Protein AF-A0A953X5U0-F1 (afdb_monomer_lite)

Secondary structure (DSSP, 8-state):
-HHHHHHHHHHHHHHHHHHHHHHHHHHIIIIIHHHHHTTTSPPPTHHHHHHHHHHHHHHHHHHHHHHHHHHTTS--EEEEETTEEEEE--HHHHHHHHHHHHHHHHHHHHTTTTHHHHHHHTSTTTTSHHHHHHHHHHHHHHHHHHHHH-SS---HHHHHHHHHHHHHHHIIIII--S-HHHHHHHHHHHHHHHHHHHHHHHHHHHHHHHHHHSS----

Radius of gyration: 20.02 Å; chains: 1; bounding box: 55×37×52 Å

Sequence (219 aa):
VLISMLVKSALGYVVAFGVGVVVWVVISHTFERWVFRTREDLPWPYWVFFQWVTTSFLWSQWLMQDLANIFVFLPRQVTVTGSETHVAFPLATVVVGTLLLAVIQGYIFATRGGQIQQIVERKVNTVDVRAATIVDLIYGVVLLVFKEVNNIPMSTTWVFLGLLAGRELAISYIAALRDRGEAWRDVSGDAGRAFFGLVISIALAFLMPLIGTGALPQF

Foldseek 3Di:
DVVVQVVVQLVLLQVLLVLLQVVLLVCLVPPLVVCVVCVVPDDDPVLVVLLVVLLVLLVVLVCVQVVVVVCVPDDWDWDDDPPDTDIGDDPVRVVVSVVVVVVVVVVCVVVVVPPVVVLQVPARPCPPSNVVSVVSNSLSVSSVVCVVVDPDRYDSLSSVLSSSLSNLCNNCVNVVPDPNVVSVVSSVVSVVVVVVVVVVVVVCVQVVCCVVPVDGDDD

Structure (mmCIF, N/CA/C/O backbone):
data_AF-A0A953X5U0-F1
#
_entry.id   AF-A0A953X5U0-F1
#
loop_
_atom_site.group_PDB
_atom_site.id
_atom_site.type_symbol
_atom_site.label_atom_id
_atom_site.label_alt_id
_atom_site.label_comp_id
_atom_site.label_asym_id
_atom_site.label_entity_id
_atom_site.label_seq_id
_atom_site.pdbx_PDB_ins_code
_atom_site.Cartn_x
_atom_site.Cartn_y
_atom_site.Cartn_z
_atom_site.occupancy
_atom_site.B_iso_or_equiv
_atom_site.auth_seq_id
_atom_site.auth_comp_id
_atom_site.auth_asym_id
_atom_site.auth_atom_id
_atom_site.pdbx_PDB_model_num
ATOM 1 N N . VAL A 1 1 ? -20.332 -7.418 9.872 1.00 64.06 1 VAL A N 1
ATOM 2 C CA . VAL A 1 1 ? -19.319 -6.502 9.261 1.00 64.06 1 VAL A CA 1
ATOM 3 C C . VAL A 1 1 ? -18.047 -7.223 8.796 1.00 64.06 1 VAL A C 1
ATOM 5 O O . VAL A 1 1 ? -17.550 -6.922 7.714 1.00 64.06 1 VAL A O 1
ATOM 8 N N . LEU A 1 2 ? -17.534 -8.205 9.547 1.00 69.94 2 LEU A N 1
ATOM 9 C CA . LEU A 1 2 ? -16.309 -8.936 9.184 1.00 69.94 2 LEU A CA 1
ATOM 10 C C . LEU A 1 2 ? -16.400 -9.631 7.811 1.00 69.94 2 LEU A C 1
ATOM 12 O O . LEU A 1 2 ? -15.557 -9.400 6.952 1.00 69.94 2 LEU A O 1
ATOM 16 N N . ILE A 1 3 ? -17.459 -10.411 7.563 1.00 74.19 3 ILE A N 1
ATOM 17 C CA . ILE A 1 3 ? -17.646 -11.133 6.288 1.00 74.19 3 ILE A CA 1
ATOM 18 C C . ILE A 1 3 ? -17.694 -10.160 5.101 1.00 74.19 3 ILE A C 1
ATOM 20 O O . ILE A 1 3 ? -17.036 -10.389 4.091 1.00 74.19 3 ILE A O 1
ATOM 24 N N . SER A 1 4 ? -18.402 -9.034 5.232 1.00 74.19 4 SER A N 1
ATOM 25 C CA . SER A 1 4 ? -18.453 -8.009 4.182 1.00 74.19 4 SER A CA 1
ATOM 26 C C . SER A 1 4 ? -17.090 -7.364 3.910 1.00 74.19 4 SER A C 1
ATOM 28 O O . SER A 1 4 ? -16.786 -7.070 2.757 1.00 74.19 4 SER A O 1
ATOM 30 N N . MET A 1 5 ? -16.250 -7.179 4.936 1.00 75.94 5 MET A N 1
ATOM 31 C CA . MET A 1 5 ? -14.880 -6.675 4.766 1.00 75.94 5 MET A CA 1
ATOM 32 C C . MET A 1 5 ? -13.976 -7.708 4.084 1.00 75.94 5 MET A C 1
ATOM 34 O O . MET A 1 5 ? -13.184 -7.343 3.215 1.00 75.94 5 MET A O 1
ATOM 38 N N . LEU A 1 6 ? -14.120 -8.995 4.423 1.00 78.44 6 LEU A N 1
ATOM 39 C CA . LEU A 1 6 ? -13.376 -10.089 3.789 1.00 78.44 6 LEU A CA 1
ATOM 40 C C . LEU A 1 6 ? -13.730 -10.223 2.305 1.00 78.44 6 LEU A C 1
ATOM 42 O O . LEU A 1 6 ? -12.838 -10.227 1.460 1.00 78.44 6 LEU A O 1
ATOM 46 N N . VAL A 1 7 ? -15.026 -10.260 1.980 1.00 81.19 7 VAL A N 1
ATOM 47 C CA . VAL A 1 7 ? -15.507 -10.360 0.593 1.00 81.19 7 VAL A CA 1
ATOM 48 C C . VAL A 1 7 ? -15.053 -9.154 -0.227 1.00 81.19 7 VAL A C 1
ATOM 50 O O . VAL A 1 7 ? -14.537 -9.330 -1.329 1.00 81.19 7 VAL A O 1
ATOM 53 N N . LYS A 1 8 ? -15.169 -7.933 0.313 1.00 79.62 8 LYS A N 1
ATOM 54 C CA . LYS A 1 8 ? -14.677 -6.734 -0.380 1.00 79.62 8 LYS A CA 1
ATOM 55 C C . LYS A 1 8 ? -13.165 -6.717 -0.555 1.00 79.62 8 LYS A C 1
ATOM 57 O O . LYS A 1 8 ? -12.701 -6.304 -1.608 1.00 79.62 8 LYS A O 1
ATOM 62 N N . SER A 1 9 ? -12.400 -7.204 0.419 1.00 78.75 9 SER A N 1
ATOM 63 C CA . SER A 1 9 ? -10.940 -7.299 0.292 1.00 78.75 9 SER A CA 1
ATOM 64 C C . SER A 1 9 ? -10.527 -8.319 -0.777 1.00 78.75 9 SER A C 1
ATOM 66 O O . SER A 1 9 ? -9.626 -8.044 -1.565 1.00 78.75 9 SER A O 1
ATOM 68 N N . ALA A 1 10 ? -11.223 -9.458 -0.868 1.00 81.69 10 ALA A N 1
ATOM 69 C CA . ALA A 1 10 ? -10.993 -10.456 -1.913 1.00 81.69 10 ALA A CA 1
ATOM 70 C C . ALA A 1 10 ? -11.375 -9.937 -3.313 1.00 81.69 10 ALA A C 1
ATOM 72 O O . ALA A 1 10 ? -10.615 -10.103 -4.264 1.00 81.69 10 ALA A O 1
ATOM 73 N N . LEU A 1 11 ? -12.515 -9.249 -3.442 1.00 84.00 11 LEU A N 1
ATOM 74 C CA . LEU A 1 11 ? -12.891 -8.550 -4.679 1.00 84.00 11 LEU A CA 1
ATOM 75 C C . LEU A 1 11 ? -11.859 -7.480 -5.048 1.00 84.00 11 LEU A C 1
ATOM 77 O O . LEU A 1 11 ? -11.454 -7.395 -6.205 1.00 84.00 11 LEU A O 1
ATOM 81 N N . GLY A 1 12 ? -11.391 -6.719 -4.058 1.00 83.00 12 GLY A N 1
ATOM 82 C CA . GLY A 1 12 ? -10.313 -5.749 -4.205 1.00 83.00 12 GLY A CA 1
ATOM 83 C C . GLY A 1 12 ? -9.054 -6.379 -4.795 1.00 83.00 12 GLY A C 1
ATOM 84 O O . GLY A 1 12 ? -8.521 -5.836 -5.754 1.00 83.00 12 GLY A O 1
ATOM 85 N N . TYR A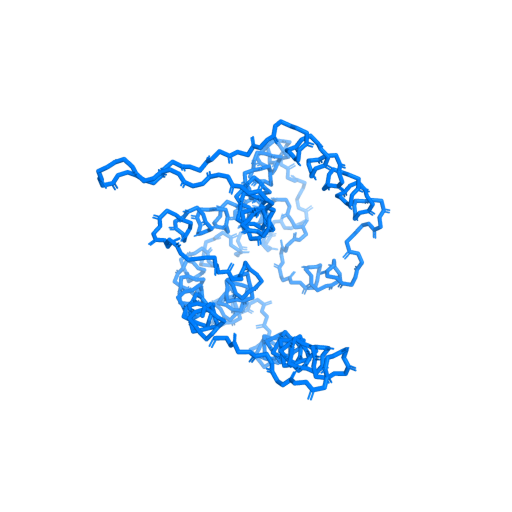 1 13 ? -8.634 -7.556 -4.311 1.00 85.44 13 TYR A N 1
ATOM 86 C CA . TYR A 1 13 ? -7.512 -8.310 -4.889 1.00 85.44 13 TYR A CA 1
ATOM 87 C C . TYR A 1 13 ? -7.736 -8.644 -6.367 1.00 85.44 13 TYR A C 1
ATOM 89 O O . TYR A 1 13 ? -6.856 -8.393 -7.184 1.00 85.44 13 TYR A O 1
ATOM 97 N N . VAL A 1 14 ? -8.900 -9.196 -6.727 1.00 85.94 14 VAL A N 1
ATOM 98 C CA . VAL A 1 14 ? -9.183 -9.616 -8.112 1.00 85.94 14 VAL A CA 1
ATOM 99 C C . VAL A 1 14 ? -9.187 -8.418 -9.060 1.00 85.94 14 VAL A C 1
ATOM 101 O O . VAL A 1 14 ? -8.577 -8.470 -10.128 1.00 85.94 14 VAL A O 1
ATOM 104 N N . VAL A 1 15 ? -9.832 -7.321 -8.659 1.00 87.38 15 VAL A N 1
ATOM 105 C CA . VAL A 1 15 ? -9.860 -6.087 -9.453 1.00 87.38 15 VAL A CA 1
ATOM 106 C C . VAL A 1 15 ? -8.456 -5.493 -9.556 1.00 87.38 15 VAL A C 1
ATOM 108 O O . VAL A 1 15 ? -8.017 -5.160 -10.652 1.00 87.38 15 VAL A O 1
ATOM 111 N N . ALA A 1 16 ? -7.721 -5.420 -8.446 1.00 88.44 16 ALA A N 1
ATOM 112 C CA . ALA A 1 16 ? -6.349 -4.927 -8.406 1.00 88.44 16 ALA A CA 1
ATOM 113 C C . ALA A 1 16 ? -5.407 -5.759 -9.285 1.00 88.44 16 ALA A C 1
ATOM 115 O O . ALA A 1 16 ? -4.593 -5.202 -10.014 1.00 88.44 16 ALA A O 1
ATOM 116 N N . PHE A 1 17 ? -5.554 -7.082 -9.275 1.00 89.38 17 PHE A N 1
ATOM 117 C CA . PHE A 1 17 ? -4.822 -7.985 -10.153 1.00 89.38 17 PHE A CA 1
ATOM 118 C C . PHE A 1 17 ? -5.121 -7.706 -11.625 1.00 89.38 17 PHE A C 1
ATOM 120 O O . PHE A 1 17 ? -4.193 -7.513 -12.409 1.00 89.38 17 PHE A O 1
ATOM 127 N N . GLY A 1 18 ? -6.401 -7.621 -11.998 1.00 88.69 18 GLY A N 1
ATOM 128 C CA . GLY A 1 18 ? -6.810 -7.315 -13.369 1.00 88.69 18 GLY A CA 1
ATOM 129 C C . GLY A 1 18 ? -6.288 -5.959 -13.847 1.00 88.69 18 GLY A C 1
ATOM 130 O O . GLY A 1 18 ? -5.698 -5.869 -14.922 1.00 88.69 18 GLY A O 1
ATOM 131 N N . VAL A 1 19 ? -6.429 -4.920 -13.019 1.00 88.88 19 VAL A N 1
ATOM 132 C CA . VAL A 1 19 ? -5.884 -3.581 -13.290 1.00 88.88 19 VAL A CA 1
ATOM 133 C C . VAL A 1 19 ? -4.364 -3.638 -13.430 1.00 88.88 19 VAL A C 1
ATOM 135 O O . VAL A 1 19 ? -3.825 -3.093 -14.388 1.00 88.88 19 VAL A O 1
ATOM 138 N N . GLY A 1 20 ? -3.677 -4.341 -12.528 1.00 87.69 20 GLY A N 1
ATOM 139 C CA . GLY A 1 20 ? -2.232 -4.534 -12.572 1.00 87.69 20 GLY A CA 1
ATOM 140 C C . GLY A 1 20 ? -1.781 -5.168 -13.885 1.00 87.69 20 GLY A C 1
ATOM 141 O O . GLY A 1 20 ? -0.893 -4.626 -14.537 1.00 87.69 20 GLY A O 1
ATOM 142 N N . VAL A 1 21 ? -2.434 -6.251 -14.320 1.00 88.56 21 VAL A N 1
ATOM 143 C CA . VAL A 1 21 ? -2.154 -6.892 -15.615 1.00 88.56 21 VAL A CA 1
ATOM 144 C C . VAL A 1 21 ? -2.368 -5.911 -16.763 1.00 88.56 21 VAL A C 1
ATOM 146 O O . VAL A 1 21 ? -1.457 -5.722 -17.561 1.00 88.56 21 VAL A O 1
ATOM 149 N N . VAL A 1 22 ? -3.532 -5.259 -16.849 1.00 89.38 22 VAL A N 1
ATOM 150 C CA . VAL A 1 22 ? -3.864 -4.345 -17.959 1.00 89.38 22 VAL A CA 1
ATOM 151 C C . VAL A 1 22 ? -2.867 -3.193 -18.049 1.00 89.38 22 VA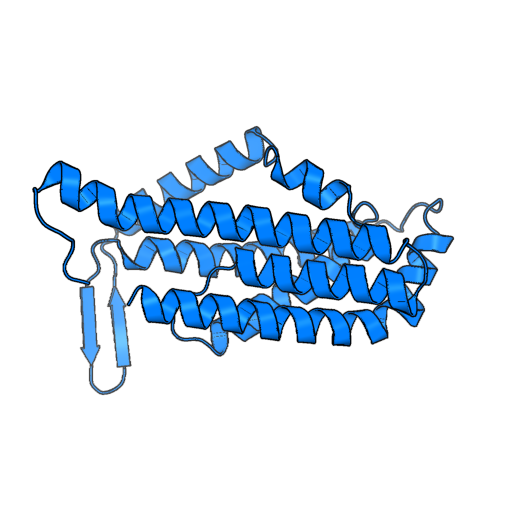L A C 1
ATOM 153 O O . VAL A 1 22 ? -2.328 -2.917 -19.120 1.00 89.38 22 VAL A O 1
ATOM 156 N N . VAL A 1 23 ? -2.584 -2.545 -16.921 1.00 88.44 23 VAL A N 1
ATOM 157 C CA . VAL A 1 23 ? -1.652 -1.418 -16.864 1.00 88.44 23 VAL A CA 1
ATOM 158 C C . VAL A 1 23 ? -0.242 -1.872 -17.241 1.00 88.44 23 VAL A C 1
ATOM 160 O O . VAL A 1 23 ? 0.409 -1.233 -18.071 1.00 88.44 23 VAL A O 1
ATOM 163 N N . TRP A 1 24 ? 0.227 -3.006 -16.709 1.00 87.62 24 TRP A N 1
ATOM 164 C CA . TRP A 1 24 ? 1.576 -3.478 -17.013 1.00 87.62 24 TRP A CA 1
ATOM 165 C C . TRP A 1 24 ? 1.721 -4.123 -18.386 1.00 87.62 24 TRP A C 1
ATOM 167 O O . TRP A 1 24 ? 2.825 -4.116 -18.914 1.00 87.62 24 TRP A O 1
ATOM 177 N N . VAL A 1 25 ? 0.658 -4.606 -19.028 1.00 85.50 25 VAL A N 1
ATOM 178 C CA . VAL A 1 25 ? 0.705 -4.993 -20.449 1.00 85.50 25 VAL A CA 1
ATOM 179 C C . VAL A 1 25 ? 1.142 -3.800 -21.301 1.00 85.50 25 VAL A C 1
ATOM 181 O O . VAL A 1 25 ? 2.042 -3.928 -22.131 1.00 85.50 25 VAL A O 1
ATOM 184 N N . VAL A 1 26 ? 0.558 -2.626 -21.050 1.00 84.50 26 VAL A N 1
ATOM 185 C CA . VAL A 1 26 ? 0.862 -1.396 -21.794 1.00 84.50 26 VAL A CA 1
ATOM 186 C C . VAL A 1 26 ? 2.257 -0.872 -21.446 1.00 84.50 26 VAL A C 1
ATOM 188 O O . VAL A 1 26 ? 3.055 -0.581 -22.336 1.00 84.50 26 VAL A O 1
ATOM 191 N N . ILE A 1 27 ? 2.579 -0.788 -20.154 1.00 83.44 27 ILE A N 1
ATOM 192 C CA . ILE A 1 27 ? 3.840 -0.202 -19.670 1.00 83.44 27 ILE A CA 1
ATOM 193 C C . ILE A 1 27 ? 5.041 -1.114 -19.947 1.00 83.44 27 ILE A C 1
ATOM 195 O O . ILE A 1 27 ? 6.132 -0.628 -20.252 1.00 83.44 27 ILE A O 1
ATOM 199 N N . SER A 1 28 ? 4.864 -2.436 -19.879 1.00 76.25 28 SER A N 1
ATOM 200 C CA . SER A 1 28 ? 5.974 -3.383 -20.043 1.00 76.25 28 SER A CA 1
ATOM 201 C C . SER A 1 28 ? 6.554 -3.398 -21.456 1.00 76.25 28 SER A C 1
ATOM 203 O O . SER A 1 28 ? 7.737 -3.690 -21.635 1.00 76.25 28 SER A O 1
ATOM 205 N N . HIS A 1 29 ? 5.756 -3.040 -22.465 1.00 73.44 29 HIS A N 1
ATOM 206 C CA . HIS A 1 29 ? 6.202 -2.999 -23.854 1.00 73.44 29 HIS A CA 1
ATOM 207 C C . HIS A 1 29 ? 7.197 -1.871 -24.143 1.00 73.44 29 HIS A C 1
ATOM 209 O O . HIS A 1 29 ? 8.058 -2.033 -25.012 1.00 73.44 29 HIS A O 1
ATOM 215 N N . THR A 1 30 ? 7.095 -0.753 -23.423 1.00 76.50 30 THR A N 1
ATOM 216 C CA . THR A 1 30 ? 7.885 0.460 -23.663 1.00 76.50 30 THR A CA 1
ATOM 217 C C . THR A 1 30 ? 8.828 0.742 -22.499 1.00 76.50 30 THR A C 1
ATOM 219 O O . THR A 1 30 ? 10.047 0.670 -22.650 1.00 76.50 30 THR A O 1
ATOM 222 N N . PHE A 1 31 ? 8.269 1.019 -21.327 1.00 78.81 31 PHE A N 1
ATOM 223 C CA . PHE A 1 31 ? 8.983 1.606 -20.204 1.00 78.81 31 PHE A CA 1
ATOM 224 C C . PHE A 1 31 ? 9.848 0.591 -19.453 1.00 78.81 31 PHE A C 1
ATOM 226 O O . PHE A 1 31 ? 11.034 0.840 -19.267 1.00 78.81 31 PHE A O 1
ATOM 233 N N . GLU A 1 32 ? 9.321 -0.588 -19.102 1.00 77.62 32 GLU A N 1
ATOM 234 C CA . GLU A 1 32 ? 10.113 -1.605 -18.376 1.00 77.62 32 GLU A CA 1
ATOM 235 C C . GLU A 1 32 ? 11.302 -2.109 -19.205 1.00 77.62 32 GLU A C 1
ATOM 237 O O . GLU A 1 32 ? 12.397 -2.297 -18.678 1.00 77.62 32 GLU A O 1
ATOM 242 N N . ARG A 1 33 ? 11.127 -2.280 -20.523 1.00 75.69 33 ARG A N 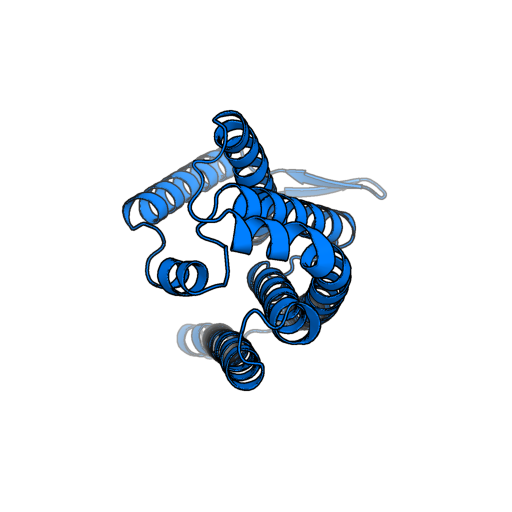1
ATOM 243 C CA . ARG A 1 33 ? 12.234 -2.656 -21.418 1.00 75.69 33 ARG A CA 1
ATOM 244 C C . ARG A 1 33 ? 13.280 -1.551 -21.533 1.00 75.69 33 ARG A C 1
ATOM 246 O O . ARG A 1 33 ? 14.468 -1.855 -21.604 1.00 75.69 33 ARG A O 1
ATOM 253 N N . TRP A 1 34 ? 12.857 -0.288 -21.578 1.00 80.50 34 TRP A N 1
ATOM 254 C CA . TRP A 1 34 ? 13.776 0.848 -21.620 1.00 80.50 34 TRP A CA 1
ATOM 255 C C . TRP A 1 34 ? 14.569 0.983 -20.316 1.00 80.50 34 TRP A C 1
ATOM 257 O O . TRP A 1 34 ? 15.795 1.089 -20.370 1.00 80.50 34 TRP A O 1
ATOM 267 N N . VAL A 1 35 ? 13.899 0.891 -19.162 1.00 79.25 35 VAL A N 1
ATOM 268 C CA . VAL A 1 35 ? 14.548 0.900 -17.842 1.00 79.25 35 VAL A CA 1
ATOM 269 C C . VAL A 1 35 ? 15.534 -0.260 -17.723 1.00 79.25 35 VAL A C 1
ATOM 271 O O . VAL A 1 35 ? 16.679 -0.046 -17.346 1.00 79.25 35 VAL A O 1
ATOM 274 N N . PHE A 1 36 ? 15.137 -1.471 -18.125 1.00 76.81 36 PHE A N 1
ATOM 275 C CA . PHE A 1 36 ? 16.019 -2.637 -18.072 1.00 76.81 36 PHE A CA 1
ATOM 276 C C . PHE A 1 36 ? 17.295 -2.451 -18.910 1.00 76.81 36 PHE A C 1
ATOM 278 O O . PHE A 1 36 ? 18.377 -2.825 -18.468 1.00 76.81 36 PHE A O 1
ATOM 285 N N . ARG A 1 37 ? 17.191 -1.849 -20.104 1.00 77.50 37 ARG A N 1
ATOM 286 C CA . ARG A 1 37 ? 18.346 -1.594 -20.987 1.00 77.50 37 ARG A CA 1
ATOM 287 C C . ARG A 1 37 ? 19.248 -0.459 -20.510 1.00 77.50 37 ARG A C 1
ATOM 289 O O . ARG A 1 37 ? 20.440 -0.510 -20.764 1.00 77.50 37 ARG A O 1
ATOM 296 N N . THR A 1 38 ? 18.688 0.552 -19.854 1.00 78.12 38 THR A N 1
ATOM 297 C CA . THR A 1 38 ? 19.422 1.742 -19.380 1.00 78.12 38 THR A CA 1
ATOM 298 C C . THR A 1 38 ? 19.692 1.687 -17.879 1.00 78.12 38 THR A C 1
ATOM 300 O O . THR A 1 38 ? 19.820 2.717 -17.224 1.00 78.12 38 THR A O 1
ATOM 303 N N . ARG A 1 39 ? 19.724 0.484 -17.296 1.00 71.81 39 ARG A N 1
ATOM 304 C CA . ARG A 1 39 ? 19.894 0.288 -15.850 1.00 71.81 39 ARG A CA 1
ATOM 305 C C . ARG A 1 39 ? 21.274 0.724 -15.347 1.00 71.81 39 ARG A C 1
ATOM 307 O O . ARG A 1 39 ? 21.412 1.065 -14.179 1.00 71.81 39 ARG A O 1
ATOM 314 N N . GLU A 1 40 ? 22.279 0.684 -16.216 1.00 72.81 40 GLU A N 1
ATOM 315 C CA . GLU A 1 40 ? 23.655 1.092 -15.902 1.00 72.81 40 GLU A CA 1
ATOM 316 C C . GLU A 1 40 ? 23.862 2.611 -16.015 1.00 72.81 40 GLU A C 1
ATOM 318 O O . GLU A 1 40 ? 24.838 3.141 -15.484 1.00 72.81 40 GLU A O 1
ATOM 323 N N . ASP A 1 41 ? 22.927 3.325 -16.650 1.00 77.81 41 ASP A N 1
ATOM 324 C CA . ASP A 1 41 ? 23.000 4.773 -16.806 1.00 77.81 41 ASP A CA 1
ATOM 325 C C . ASP A 1 41 ? 22.552 5.476 -15.521 1.00 77.81 41 ASP A C 1
ATOM 327 O O . ASP A 1 41 ? 21.516 5.142 -14.937 1.00 77.81 41 ASP A O 1
ATOM 331 N N . LEU A 1 42 ? 23.290 6.510 -15.100 1.00 73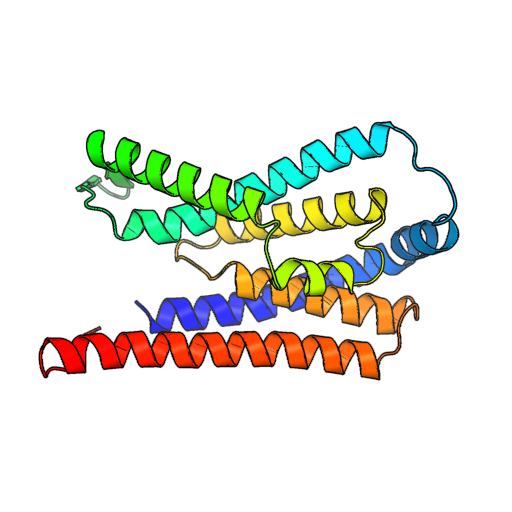.19 42 LEU A N 1
ATOM 332 C CA . LEU A 1 42 ? 22.842 7.340 -13.984 1.00 73.19 42 LEU A CA 1
ATOM 333 C C . LEU A 1 42 ? 21.546 8.073 -14.374 1.00 73.19 42 LEU A C 1
ATOM 335 O O . LEU A 1 42 ? 21.539 8.836 -15.349 1.00 73.19 42 LEU A O 1
ATOM 339 N N . PRO A 1 43 ? 20.450 7.901 -13.611 1.00 75.75 43 PRO A N 1
ATOM 340 C CA . PRO A 1 43 ? 19.224 8.626 -13.876 1.00 75.75 43 PRO A CA 1
ATOM 341 C C . PRO A 1 43 ? 19.446 10.117 -13.631 1.00 75.75 43 PRO A C 1
ATOM 343 O O . PRO A 1 43 ? 20.149 10.537 -12.709 1.00 75.75 43 PRO A O 1
ATOM 346 N N . TRP A 1 44 ? 18.808 10.936 -14.460 1.00 79.62 44 TRP A N 1
ATOM 347 C CA . TRP A 1 44 ? 18.865 12.382 -14.299 1.00 79.62 44 TRP A CA 1
ATOM 348 C C . TRP A 1 44 ? 18.273 12.818 -12.945 1.00 79.62 44 TRP A C 1
ATOM 350 O O . TRP A 1 44 ? 17.265 12.247 -12.517 1.00 79.62 44 TRP A O 1
ATOM 360 N N . PRO A 1 45 ? 18.803 13.878 -12.302 1.00 85.50 45 PRO A N 1
ATOM 361 C CA . PRO A 1 45 ? 18.392 14.285 -10.952 1.00 85.50 45 PRO A CA 1
ATOM 362 C C . PRO A 1 45 ? 16.897 14.589 -10.777 1.00 85.50 45 PRO A C 1
ATOM 364 O O . PRO A 1 45 ? 16.369 14.450 -9.676 1.00 85.50 45 PRO A O 1
ATOM 367 N N . TYR A 1 46 ? 16.182 14.966 -11.843 1.00 87.75 46 TYR A N 1
ATOM 368 C CA . TYR A 1 46 ? 14.742 15.236 -11.769 1.00 87.75 46 TYR A CA 1
ATOM 369 C C . TYR A 1 46 ? 13.918 13.991 -11.394 1.00 87.75 46 TYR A C 1
ATOM 371 O O . TYR A 1 46 ? 12.854 14.130 -10.796 1.00 87.75 46 TYR A O 1
ATOM 379 N N . TRP A 1 47 ? 14.407 12.777 -11.676 1.00 87.69 47 TRP A N 1
ATOM 380 C CA . TRP A 1 47 ? 13.738 11.539 -11.261 1.00 87.69 47 TRP A CA 1
ATOM 381 C C . TRP A 1 47 ? 13.696 11.383 -9.747 1.00 87.69 47 TRP A C 1
ATOM 383 O O . TRP A 1 47 ? 12.727 10.852 -9.223 1.00 87.69 47 TRP A O 1
ATOM 393 N N . VAL A 1 48 ? 14.695 11.910 -9.034 1.00 88.00 48 VAL A N 1
ATOM 394 C CA . VAL A 1 48 ? 14.674 11.940 -7.569 1.00 88.00 48 VAL A CA 1
ATOM 395 C C . VAL A 1 48 ? 13.515 12.810 -7.090 1.00 88.00 48 VAL A C 1
ATOM 397 O O . VAL A 1 48 ? 12.760 12.389 -6.221 1.00 88.00 48 VAL A O 1
ATOM 400 N N . PHE A 1 49 ? 13.321 13.989 -7.688 1.00 91.06 49 PHE A N 1
ATOM 401 C CA . PHE A 1 49 ? 12.190 14.854 -7.351 1.00 91.06 49 PHE A CA 1
ATOM 402 C C . PHE A 1 49 ? 10.846 14.165 -7.614 1.00 91.06 49 PHE A C 1
ATOM 404 O O . PHE A 1 49 ? 10.002 14.129 -6.720 1.00 91.06 49 PHE A O 1
ATOM 411 N N . PHE A 1 50 ? 10.656 13.568 -8.796 1.00 91.81 50 PHE A N 1
ATOM 412 C CA . PHE A 1 50 ? 9.418 12.842 -9.093 1.00 91.81 50 PHE A CA 1
ATOM 413 C C . PHE A 1 50 ? 9.192 11.673 -8.142 1.00 91.81 50 PHE A C 1
ATOM 415 O O . PHE A 1 50 ? 8.072 11.522 -7.665 1.00 91.81 50 PHE A O 1
ATOM 422 N N . GLN A 1 51 ? 10.242 10.928 -7.796 1.00 90.88 51 GLN A N 1
ATOM 423 C CA . GLN A 1 51 ? 10.158 9.852 -6.819 1.00 90.88 51 GLN A CA 1
ATOM 424 C C . GLN A 1 51 ? 9.670 10.361 -5.465 1.00 90.88 51 GLN A C 1
ATOM 426 O O . GLN A 1 51 ? 8.751 9.786 -4.895 1.00 90.88 51 GLN A O 1
ATOM 431 N N . TRP A 1 52 ? 10.216 11.471 -4.959 1.00 92.25 52 TRP A N 1
ATOM 432 C CA . TRP A 1 52 ? 9.731 12.067 -3.712 1.00 92.25 52 TRP A CA 1
ATOM 433 C C . TRP A 1 52 ? 8.243 12.411 -3.784 1.00 92.25 52 TRP A C 1
ATOM 435 O O . TRP A 1 52 ? 7.508 12.118 -2.839 1.00 92.25 52 TRP A O 1
ATOM 445 N N . VAL A 1 53 ? 7.783 12.988 -4.897 1.00 95.12 53 VAL A N 1
ATOM 446 C CA . VAL A 1 53 ? 6.366 13.332 -5.084 1.00 95.12 53 VAL A CA 1
ATOM 447 C C . VAL A 1 53 ? 5.488 12.080 -5.144 1.00 95.12 53 VAL A C 1
ATOM 449 O O . VAL A 1 53 ? 4.492 12.007 -4.424 1.00 95.12 53 VAL A O 1
ATOM 452 N N . THR A 1 54 ? 5.841 11.082 -5.957 1.00 94.31 54 THR A N 1
ATOM 453 C CA . THR A 1 54 ? 5.026 9.871 -6.132 1.00 94.31 54 THR A CA 1
ATOM 454 C C . THR A 1 54 ? 5.035 8.993 -4.892 1.00 94.31 54 THR A C 1
ATOM 456 O O . THR A 1 54 ? 3.976 8.520 -4.487 1.00 94.31 54 THR A O 1
ATOM 459 N N . THR A 1 55 ? 6.184 8.840 -4.228 1.00 91.69 55 THR A N 1
ATOM 460 C CA . THR A 1 55 ? 6.274 8.146 -2.941 1.00 91.69 55 THR A CA 1
ATOM 461 C C . THR A 1 55 ? 5.422 8.869 -1.896 1.00 91.69 55 THR A C 1
ATOM 463 O O . THR A 1 55 ? 4.611 8.227 -1.235 1.00 91.69 55 THR A O 1
ATOM 466 N N . SER A 1 56 ? 5.511 10.201 -1.784 1.00 92.31 56 SER A N 1
ATOM 467 C CA . SER A 1 56 ? 4.674 10.966 -0.841 1.00 92.31 56 SER A CA 1
ATOM 468 C C . SER A 1 56 ? 3.180 10.787 -1.119 1.00 92.31 56 SER A C 1
ATOM 470 O O . SER A 1 56 ? 2.393 10.617 -0.188 1.00 92.31 56 SER A O 1
ATOM 472 N N . PHE A 1 57 ? 2.788 10.776 -2.394 1.00 94.44 57 PHE A N 1
ATOM 473 C CA . PHE A 1 57 ? 1.407 10.547 -2.808 1.00 94.44 57 PHE A CA 1
ATOM 474 C C . PHE A 1 57 ? 0.917 9.134 -2.464 1.00 94.44 57 PHE A C 1
ATOM 476 O O . PHE A 1 57 ? -0.171 8.982 -1.905 1.00 94.44 57 PHE A O 1
ATOM 483 N N . LEU A 1 58 ? 1.712 8.098 -2.747 1.00 91.38 58 LEU A N 1
ATOM 484 C CA . LEU A 1 58 ? 1.385 6.722 -2.374 1.00 91.38 58 LEU A CA 1
ATOM 485 C C . LEU A 1 58 ? 1.203 6.598 -0.856 1.00 91.38 58 LEU A C 1
ATOM 487 O O . LEU A 1 58 ? 0.197 6.059 -0.394 1.00 91.38 58 LEU A O 1
ATOM 491 N N . TRP A 1 59 ? 2.148 7.148 -0.090 1.00 89.94 59 TRP A N 1
ATOM 492 C CA . TRP A 1 59 ? 2.107 7.159 1.369 1.00 89.94 59 TRP A CA 1
ATOM 493 C C . TRP A 1 59 ? 0.868 7.867 1.908 1.00 89.94 59 TRP A C 1
ATOM 495 O O . TRP A 1 59 ? 0.237 7.352 2.828 1.00 89.94 59 TRP A O 1
ATOM 505 N N . SER A 1 60 ? 0.469 9.003 1.329 1.00 90.50 60 SER A N 1
ATOM 506 C CA . SER A 1 60 ? -0.737 9.702 1.775 1.00 90.50 60 SER A CA 1
ATOM 507 C C . SER A 1 60 ? -2.003 8.883 1.520 1.00 90.50 60 SER A C 1
ATOM 509 O O . SER A 1 60 ? -2.877 8.839 2.386 1.00 90.50 60 SER A O 1
ATOM 511 N N . GLN A 1 61 ? -2.109 8.208 0.366 1.00 90.75 61 GLN A N 1
ATOM 512 C CA . GLN A 1 61 ? -3.271 7.361 0.071 1.00 90.75 61 GLN A CA 1
ATOM 513 C C . GLN A 1 61 ? -3.324 6.140 0.990 1.00 90.75 61 GLN A C 1
ATOM 515 O O . GLN A 1 61 ? -4.386 5.814 1.520 1.00 90.75 61 GLN A O 1
ATOM 520 N N . TRP A 1 62 ? -2.177 5.496 1.204 1.00 88.31 62 TRP A N 1
ATOM 521 C CA . TRP A 1 62 ? -2.052 4.340 2.083 1.00 88.31 62 TRP A CA 1
ATOM 522 C C . TRP A 1 62 ? -2.403 4.693 3.534 1.00 88.31 62 TRP A C 1
ATOM 524 O O . TRP A 1 62 ? -3.291 4.071 4.117 1.00 88.31 62 TRP A O 1
ATOM 534 N N . LEU A 1 63 ? -1.800 5.759 4.078 1.00 87.56 63 LEU A N 1
ATOM 535 C CA . LEU A 1 63 ? -2.086 6.233 5.433 1.00 87.56 63 LEU A CA 1
ATOM 536 C C . LEU A 1 63 ? -3.559 6.599 5.593 1.00 87.56 63 LEU A C 1
ATOM 538 O O . LEU A 1 63 ? -4.182 6.187 6.558 1.00 87.56 63 LEU A O 1
ATOM 542 N N . MET A 1 64 ? -4.162 7.328 4.656 1.00 85.75 64 MET A N 1
ATOM 543 C CA . MET A 1 64 ? -5.567 7.718 4.783 1.00 85.75 64 MET A CA 1
ATOM 544 C C . MET A 1 64 ? -6.511 6.508 4.891 1.00 85.75 64 MET A C 1
ATOM 546 O O . MET A 1 64 ? -7.462 6.553 5.671 1.00 85.75 64 MET A O 1
ATOM 550 N N . GLN A 1 65 ? -6.242 5.423 4.156 1.00 83.44 65 GLN A N 1
ATOM 551 C CA . GLN A 1 65 ? -7.037 4.195 4.248 1.00 83.44 65 GLN A CA 1
ATOM 552 C C . GLN A 1 65 ? -6.785 3.435 5.551 1.00 83.44 65 GLN A C 1
ATOM 554 O O . GLN A 1 65 ? -7.733 3.110 6.267 1.00 83.44 65 GLN A O 1
ATOM 559 N N . ASP A 1 66 ? -5.522 3.173 5.891 1.00 83.38 66 ASP A N 1
ATOM 560 C CA . ASP A 1 66 ? -5.206 2.372 7.075 1.00 83.38 66 ASP A CA 1
ATOM 561 C C . ASP A 1 66 ? -5.485 3.121 8.384 1.00 83.38 66 ASP A C 1
ATOM 563 O O . ASP A 1 66 ? -5.924 2.520 9.364 1.00 83.38 66 ASP A O 1
ATOM 567 N N . LEU A 1 67 ? -5.373 4.450 8.391 1.00 83.38 67 LEU A N 1
ATOM 568 C CA . LEU A 1 67 ? -5.833 5.263 9.511 1.00 83.38 67 LEU A CA 1
ATOM 569 C C . LEU A 1 67 ? -7.357 5.241 9.633 1.00 83.38 67 LEU A C 1
ATOM 571 O O . LEU A 1 67 ? -7.857 5.092 10.744 1.00 83.38 67 LEU A O 1
ATOM 575 N N . ALA A 1 68 ? -8.116 5.303 8.534 1.00 81.12 68 ALA A N 1
ATOM 576 C CA . ALA A 1 68 ? -9.572 5.161 8.603 1.00 81.12 68 ALA A CA 1
ATOM 577 C C . ALA A 1 68 ? -9.988 3.803 9.208 1.00 81.12 68 ALA A C 1
ATOM 579 O O . ALA A 1 68 ? -10.907 3.754 10.032 1.00 81.12 68 ALA A O 1
ATOM 580 N N . ASN A 1 69 ? -9.259 2.727 8.879 1.00 79.38 69 ASN A N 1
ATOM 581 C CA . ASN A 1 69 ? -9.463 1.385 9.439 1.00 79.38 69 ASN A CA 1
ATOM 582 C C . ASN A 1 69 ? -9.250 1.329 10.963 1.00 79.38 69 ASN A C 1
ATOM 584 O O . ASN A 1 69 ? -9.872 0.508 11.631 1.00 79.38 69 ASN A O 1
ATOM 588 N N . ILE A 1 70 ? -8.399 2.191 11.527 1.00 78.56 70 ILE A N 1
ATOM 589 C CA . ILE A 1 70 ? -8.138 2.270 12.974 1.00 78.56 70 ILE A CA 1
ATOM 590 C C . ILE A 1 70 ? -9.117 3.237 13.653 1.00 78.56 70 ILE A C 1
ATOM 592 O O . ILE A 1 70 ? -9.733 2.904 14.667 1.00 78.56 70 ILE A O 1
ATOM 596 N N . PHE A 1 71 ? -9.302 4.432 13.087 1.00 79.62 71 PHE A N 1
ATOM 597 C CA . PHE A 1 71 ? -10.128 5.494 13.669 1.00 79.62 71 PHE A CA 1
ATOM 598 C C . PHE A 1 71 ? -11.609 5.114 13.758 1.00 79.62 71 PHE A C 1
ATOM 600 O O . PHE A 1 71 ? -12.313 5.611 14.636 1.00 79.62 71 PHE A O 1
ATOM 607 N N . VAL A 1 72 ? -12.091 4.186 12.925 1.00 78.31 72 VAL A N 1
ATOM 608 C CA . VAL A 1 72 ? -13.459 3.652 13.033 1.00 78.31 72 VAL A CA 1
ATOM 609 C C . VAL A 1 72 ? -13.717 2.899 14.347 1.00 78.31 72 VAL A C 1
ATOM 611 O O . VAL A 1 72 ? -14.873 2.692 14.705 1.00 78.31 72 VAL A O 1
ATOM 614 N N . PHE A 1 73 ? -12.686 2.501 15.093 1.00 77.06 73 PHE A N 1
ATOM 615 C CA . PHE A 1 73 ? -12.840 1.855 16.402 1.00 77.06 73 PHE A CA 1
ATOM 616 C C . PHE A 1 73 ? -12.649 2.814 17.580 1.00 77.06 73 PHE A C 1
ATOM 618 O O . PHE A 1 73 ? -12.944 2.449 18.717 1.00 77.06 73 PHE A O 1
ATOM 625 N N . LEU A 1 74 ? -12.188 4.044 17.331 1.00 82.44 74 LEU A N 1
ATOM 626 C CA . LEU A 1 74 ? -12.047 5.046 18.383 1.00 82.44 74 LEU A CA 1
ATOM 627 C C . LEU A 1 74 ? -13.420 5.592 18.815 1.00 82.44 74 LEU A C 1
ATOM 629 O O . LEU A 1 74 ? -14.344 5.653 17.992 1.00 82.44 74 LEU A O 1
ATOM 633 N N . PRO A 1 75 ? -13.563 6.027 20.086 1.00 81.25 75 PRO A N 1
ATOM 634 C CA . PRO A 1 75 ? -14.779 6.676 20.564 1.00 81.25 75 PRO A CA 1
ATOM 635 C C . PRO A 1 75 ? -15.090 7.906 19.706 1.00 81.25 75 PRO A C 1
ATOM 637 O O . PRO A 1 75 ? -14.350 8.891 19.720 1.00 81.25 75 PRO A O 1
ATOM 640 N N . ARG A 1 76 ? -16.177 7.840 18.936 1.00 84.12 76 ARG A N 1
ATOM 641 C CA . ARG A 1 76 ? -16.596 8.892 18.003 1.00 84.12 76 ARG A CA 1
ATOM 642 C C . ARG A 1 76 ? -18.074 9.195 18.175 1.00 84.12 76 ARG A C 1
ATOM 644 O O . ARG A 1 76 ? -18.857 8.298 18.479 1.00 84.12 76 ARG A O 1
ATOM 651 N N . GLN A 1 77 ? -18.440 10.447 17.949 1.00 82.75 77 GLN A N 1
ATOM 652 C CA . GLN A 1 77 ? -19.829 10.878 17.882 1.00 82.75 77 GLN A CA 1
ATOM 653 C C . GLN A 1 77 ? -20.272 10.825 16.423 1.00 82.75 77 GLN A C 1
ATOM 655 O O . GLN A 1 77 ? -19.624 11.411 15.553 1.00 82.75 77 GLN A O 1
ATOM 660 N N . VAL A 1 78 ? -21.348 10.090 16.153 1.00 83.62 78 VAL A N 1
ATOM 661 C CA . VAL A 1 78 ? -21.949 10.003 14.821 1.00 83.62 78 VAL A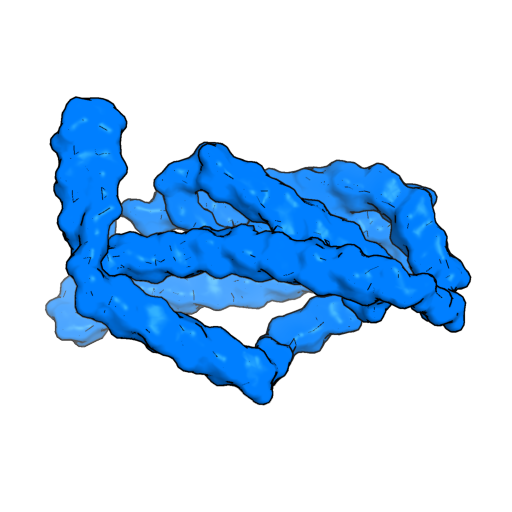 CA 1
ATOM 662 C C . VAL A 1 78 ? -23.297 10.701 14.879 1.00 83.62 78 VAL A C 1
ATOM 664 O O . VAL A 1 78 ? -24.222 10.206 15.518 1.00 83.62 78 VAL A O 1
ATOM 667 N N . THR A 1 79 ? -23.397 11.846 14.213 1.00 84.69 79 THR A N 1
ATOM 668 C CA . THR A 1 79 ? -24.647 12.598 14.092 1.00 84.69 79 THR A CA 1
ATOM 669 C C . THR A 1 79 ? -25.141 12.453 12.664 1.00 84.69 79 THR A C 1
ATOM 671 O O . THR A 1 79 ? -24.476 12.885 11.723 1.00 84.69 79 THR A O 1
ATOM 674 N N . VAL A 1 80 ? -26.299 11.820 12.495 1.00 85.88 80 VAL A N 1
ATOM 675 C CA . VAL A 1 80 ? -26.958 11.705 11.191 1.00 85.88 80 VAL A CA 1
ATOM 676 C C . VAL A 1 80 ? -27.944 12.862 11.068 1.00 85.88 80 VAL A C 1
ATOM 678 O O . VAL A 1 80 ? -28.927 12.920 11.808 1.00 85.88 80 VAL A O 1
ATOM 681 N N . THR A 1 81 ? -27.673 13.801 10.164 1.00 81.44 81 THR A N 1
ATOM 682 C CA . THR A 1 81 ? -28.561 14.931 9.869 1.00 81.44 81 THR A CA 1
ATOM 683 C C . THR A 1 81 ? -29.083 14.762 8.446 1.00 81.44 81 THR A C 1
ATOM 685 O O . THR A 1 81 ? -28.380 15.011 7.472 1.00 81.44 81 THR A O 1
ATOM 688 N N . GLY A 1 82 ? -30.322 14.280 8.312 1.00 83.81 82 GLY A N 1
ATOM 689 C CA . GLY A 1 82 ? -30.903 13.964 7.004 1.00 83.81 82 GLY A CA 1
ATOM 690 C C . GLY A 1 82 ? -30.177 12.803 6.314 1.00 83.81 82 GLY A C 1
ATOM 691 O O . GLY A 1 82 ? -30.099 11.710 6.871 1.00 83.81 82 GLY A O 1
ATOM 692 N N . SER A 1 83 ? -29.663 13.033 5.101 1.00 78.31 83 SER A N 1
ATOM 693 C CA . SER A 1 83 ? -28.867 12.067 4.324 1.00 78.31 83 SER A CA 1
ATOM 694 C C . SER A 1 83 ? -27.359 12.136 4.595 1.00 78.31 83 SER A C 1
ATOM 696 O O . SER A 1 83 ? -26.607 11.349 4.023 1.00 78.31 83 SER A O 1
ATOM 698 N N . GLU A 1 84 ? -26.899 13.065 5.438 1.00 78.00 84 GLU A N 1
ATOM 699 C CA . GLU A 1 84 ? -25.479 13.264 5.731 1.00 78.00 84 GLU A CA 1
ATOM 700 C C . GLU A 1 84 ? -25.101 12.641 7.080 1.00 78.00 84 GLU A C 1
ATOM 702 O O . GLU A 1 84 ? -25.775 12.816 8.098 1.00 78.00 84 GLU A O 1
ATOM 707 N N . THR A 1 85 ? -24.010 11.873 7.081 1.00 79.81 85 THR A N 1
ATOM 708 C CA . THR A 1 85 ? -23.437 11.276 8.292 1.00 79.81 85 THR A CA 1
ATOM 709 C C . THR A 1 85 ? -22.219 12.087 8.704 1.00 79.81 85 THR A C 1
ATOM 711 O O . THR A 1 85 ? -21.159 11.977 8.087 1.00 79.81 85 THR A O 1
ATOM 714 N N . HIS A 1 86 ? -22.350 12.884 9.761 1.00 80.50 86 HIS A N 1
ATOM 715 C CA . HIS A 1 86 ? -21.228 13.613 10.336 1.00 80.50 86 HIS A CA 1
ATOM 716 C C . HIS A 1 86 ? -20.556 12.762 11.405 1.00 80.50 86 HIS A C 1
ATOM 718 O O . HIS A 1 86 ? -21.197 12.269 12.336 1.00 80.50 86 HIS A O 1
ATOM 724 N N . VAL A 1 87 ? -19.242 12.602 11.274 1.00 81.50 87 VAL A N 1
ATOM 725 C CA . VAL A 1 87 ? -18.415 11.886 12.241 1.00 81.50 87 VAL A CA 1
ATOM 726 C C . VAL A 1 87 ? -17.487 12.891 12.903 1.00 81.50 87 VAL A C 1
ATOM 728 O O . VAL A 1 87 ? -16.637 13.484 12.243 1.00 81.50 87 VAL A O 1
ATOM 731 N N . ALA A 1 88 ? -17.651 13.076 14.209 1.00 84.94 88 ALA A N 1
ATOM 732 C CA . ALA A 1 88 ? -16.802 13.936 15.017 1.00 84.94 88 ALA A CA 1
ATOM 733 C C . ALA A 1 88 ? -16.041 13.108 16.053 1.00 84.94 88 ALA A C 1
ATOM 735 O O . ALA A 1 88 ? -16.582 12.195 16.681 1.00 84.94 88 ALA A O 1
ATOM 736 N N . PHE A 1 89 ? -14.778 13.460 16.259 1.00 86.56 89 PHE A N 1
ATOM 737 C CA . PHE A 1 89 ? -13.932 12.851 17.273 1.00 86.56 89 PHE A CA 1
ATOM 738 C C . PHE A 1 89 ? -13.633 13.876 18.370 1.00 86.56 89 PHE A C 1
ATOM 740 O O . PHE A 1 89 ? -13.345 15.033 18.052 1.00 86.56 89 PHE A O 1
ATOM 747 N N . PRO A 1 90 ? -13.653 13.482 19.654 1.00 89.50 90 PRO A N 1
ATOM 748 C CA . PRO A 1 90 ? -13.121 14.325 20.716 1.00 89.50 90 PRO A CA 1
ATOM 749 C C . PRO A 1 90 ? -11.665 14.712 20.419 1.00 89.50 90 PRO A C 1
ATOM 751 O O . PRO A 1 90 ? -10.861 13.875 19.995 1.00 89.50 90 PRO A O 1
ATOM 754 N N . LEU A 1 91 ? -11.298 15.971 20.674 1.00 88.56 91 LEU A N 1
ATOM 755 C CA . LEU A 1 91 ? -9.955 16.477 20.366 1.00 88.56 91 LEU A CA 1
ATOM 756 C C . LEU A 1 91 ? -8.857 15.638 21.042 1.00 88.56 91 LEU A C 1
ATOM 758 O O . LEU A 1 91 ? -7.868 15.288 20.405 1.00 88.56 91 LEU A O 1
ATOM 762 N N . ALA A 1 92 ? -9.070 15.236 22.299 1.00 88.75 92 ALA A N 1
ATOM 763 C CA . ALA A 1 92 ? -8.132 14.398 23.046 1.00 88.75 92 ALA A CA 1
ATOM 764 C C . ALA A 1 92 ? -7.854 13.051 22.353 1.00 88.75 92 ALA A C 1
ATOM 766 O O . ALA A 1 92 ? -6.697 12.661 22.218 1.00 88.75 92 ALA A O 1
ATOM 767 N N . THR A 1 93 ? -8.888 12.362 21.857 1.00 86.50 93 THR A N 1
ATOM 768 C CA . THR A 1 93 ? -8.728 11.087 21.136 1.00 86.50 93 THR A CA 1
ATOM 769 C C . THR A 1 93 ? -7.990 11.253 19.813 1.00 86.50 93 THR A C 1
ATOM 771 O O . THR A 1 93 ? -7.161 10.410 19.484 1.00 86.50 93 THR A O 1
ATOM 774 N N . VAL A 1 94 ? -8.233 12.344 19.077 1.00 87.31 94 VAL A N 1
ATOM 775 C CA . VAL A 1 94 ? -7.514 12.624 17.822 1.00 87.31 94 VAL A CA 1
ATOM 776 C C . VAL A 1 94 ? -6.042 12.888 18.102 1.00 87.31 94 VAL A C 1
ATOM 778 O O . VAL A 1 94 ? -5.186 12.317 17.432 1.00 87.31 94 VAL A O 1
ATOM 781 N N . VAL A 1 95 ? -5.738 13.713 19.106 1.00 90.38 95 VAL A N 1
ATOM 782 C CA . VAL A 1 95 ? -4.359 14.052 19.473 1.00 90.38 95 VAL A CA 1
ATOM 783 C C . VAL A 1 95 ? -3.603 12.807 19.929 1.00 90.38 95 VAL A C 1
ATOM 785 O O . VAL A 1 95 ? -2.547 12.506 19.379 1.00 90.38 95 VAL A O 1
ATOM 788 N N . VAL A 1 96 ? -4.156 12.040 20.873 1.00 90.00 96 VAL A N 1
ATOM 789 C CA . VAL A 1 96 ? -3.511 10.818 21.381 1.00 90.00 96 VAL A CA 1
ATOM 790 C C . VAL A 1 96 ? -3.363 9.772 20.277 1.00 90.00 96 VAL A C 1
ATOM 792 O O . VAL A 1 96 ? -2.284 9.205 20.124 1.00 90.00 96 VAL A O 1
ATOM 795 N N . GLY A 1 97 ? -4.411 9.549 19.477 1.00 88.00 97 GLY A N 1
ATOM 796 C CA . GLY A 1 97 ? -4.373 8.616 18.353 1.00 88.00 97 GLY A CA 1
ATOM 797 C C . GLY A 1 97 ? -3.302 8.998 17.333 1.00 88.00 97 GLY A C 1
ATOM 798 O O . GLY A 1 97 ? -2.473 8.168 16.971 1.00 88.00 97 GLY A O 1
ATOM 799 N N . THR A 1 98 ? -3.254 10.269 16.931 1.00 86.75 98 THR A N 1
ATOM 800 C CA . THR A 1 98 ? -2.268 10.770 15.959 1.00 86.75 98 THR A CA 1
ATOM 801 C C . THR A 1 98 ? -0.842 10.673 16.495 1.00 86.75 98 THR A C 1
ATOM 803 O O . THR A 1 98 ? 0.046 10.233 15.771 1.00 86.75 98 THR A O 1
ATOM 806 N N . LEU A 1 99 ? -0.611 11.025 17.765 1.00 91.19 99 LEU A N 1
ATOM 807 C CA . LEU A 1 99 ? 0.704 10.894 18.398 1.00 91.19 99 LEU A CA 1
ATOM 808 C C . LEU A 1 99 ? 1.157 9.433 18.464 1.00 91.19 99 LEU A C 1
ATOM 810 O O . LEU A 1 99 ? 2.291 9.133 18.100 1.00 91.19 99 LEU A O 1
ATOM 814 N N . LEU A 1 100 ? 0.274 8.519 18.876 1.00 89.69 100 LEU A N 1
ATOM 815 C CA . LEU A 1 100 ? 0.573 7.089 18.918 1.00 89.69 100 LEU A CA 1
ATOM 816 C C . LEU A 1 100 ? 0.957 6.564 17.530 1.00 89.69 100 LEU A C 1
ATOM 818 O O . LEU A 1 100 ? 1.954 5.861 17.385 1.00 89.69 100 LEU A O 1
ATOM 822 N N . LEU A 1 101 ? 0.193 6.936 16.504 1.00 87.81 101 LEU A N 1
ATOM 823 C CA . LEU A 1 101 ? 0.452 6.525 15.128 1.00 87.81 101 LEU A CA 1
ATOM 824 C C . LEU A 1 101 ? 1.757 7.108 14.592 1.00 87.81 101 LEU A C 1
ATOM 826 O O . LEU A 1 101 ? 2.522 6.385 13.963 1.00 87.81 101 LEU A O 1
ATOM 830 N N . ALA A 1 102 ? 2.061 8.372 14.894 1.00 90.25 102 ALA A N 1
ATOM 831 C CA . ALA A 1 102 ? 3.335 8.986 14.538 1.00 90.25 102 ALA A CA 1
ATOM 832 C C . ALA A 1 102 ? 4.523 8.272 15.208 1.00 90.25 102 ALA A C 1
ATOM 834 O O . ALA A 1 102 ? 5.546 8.048 14.562 1.00 90.25 102 ALA A O 1
ATOM 835 N N . VAL A 1 103 ? 4.379 7.857 16.472 1.00 92.44 103 VAL A N 1
ATOM 836 C CA . VAL A 1 103 ? 5.401 7.077 17.190 1.00 92.44 103 VAL A CA 1
ATOM 837 C C . VAL A 1 103 ? 5.588 5.697 16.557 1.00 92.44 103 VAL A C 1
ATOM 839 O O . VAL A 1 103 ? 6.724 5.305 16.287 1.00 92.44 103 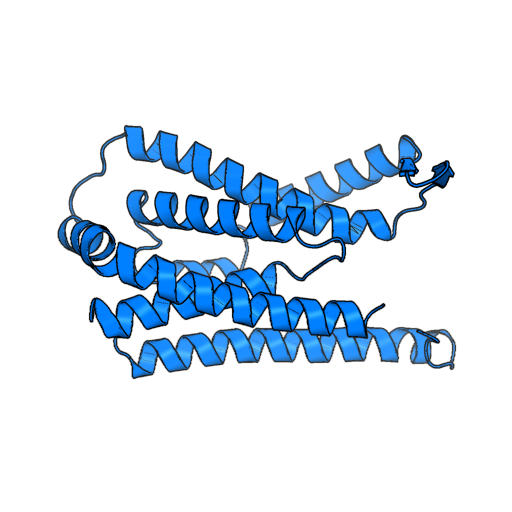VAL A O 1
ATOM 842 N N . ILE A 1 104 ? 4.499 4.976 16.269 1.00 88.69 104 ILE A N 1
ATOM 843 C CA . ILE A 1 104 ? 4.556 3.669 15.593 1.00 88.69 104 ILE A CA 1
ATOM 844 C C . ILE A 1 104 ? 5.213 3.815 14.217 1.00 88.69 104 ILE A C 1
ATOM 846 O O . ILE A 1 104 ? 6.085 3.027 13.859 1.00 88.69 104 ILE A O 1
ATOM 850 N N . GLN A 1 105 ? 4.856 4.855 13.467 1.00 87.19 105 GLN A N 1
ATOM 851 C CA . GLN A 1 105 ? 5.423 5.120 12.153 1.00 87.19 105 GLN A CA 1
ATOM 852 C C . GLN A 1 105 ? 6.923 5.428 12.231 1.00 87.19 105 GLN A C 1
ATOM 854 O O . GLN A 1 105 ? 7.711 4.876 11.462 1.00 87.19 105 GLN A O 1
ATOM 859 N N . GLY A 1 106 ? 7.335 6.247 13.203 1.00 89.69 106 GLY A N 1
ATOM 860 C CA . GLY A 1 106 ? 8.743 6.519 13.484 1.00 89.69 106 GLY A CA 1
ATOM 861 C C . GLY A 1 106 ? 9.518 5.249 13.840 1.00 89.69 106 GLY A C 1
ATOM 862 O O . GLY A 1 106 ? 10.627 5.045 13.348 1.00 89.69 106 GLY A O 1
ATOM 863 N N . TYR A 1 107 ? 8.915 4.351 14.620 1.00 89.69 107 TYR A N 1
ATOM 864 C CA . TYR A 1 107 ? 9.501 3.050 14.943 1.00 89.69 107 TYR A CA 1
ATOM 865 C C . TYR A 1 107 ? 9.646 2.141 13.709 1.00 89.69 107 TYR A C 1
ATOM 867 O O . TYR A 1 107 ? 10.691 1.515 13.513 1.00 89.69 107 TYR A O 1
ATOM 875 N N . ILE A 1 108 ? 8.639 2.094 12.833 1.00 85.19 108 ILE A N 1
ATOM 876 C CA . ILE A 1 108 ? 8.697 1.328 11.576 1.00 85.19 108 ILE A CA 1
ATOM 877 C C . ILE A 1 108 ? 9.811 1.863 10.666 1.00 85.19 108 ILE A C 1
ATOM 879 O O . ILE A 1 108 ? 10.576 1.082 10.098 1.00 85.19 108 ILE A O 1
ATOM 883 N N . PHE A 1 109 ? 9.957 3.187 10.567 1.00 84.31 109 PHE A N 1
ATOM 884 C CA . PHE A 1 109 ? 11.052 3.798 9.813 1.00 84.31 109 PHE A CA 1
ATOM 885 C C . PHE A 1 109 ? 12.421 3.500 10.426 1.00 84.31 109 PHE A C 1
ATOM 887 O O . PHE A 1 109 ? 13.349 3.152 9.695 1.00 84.31 109 PHE A O 1
ATOM 894 N N . ALA A 1 110 ? 12.545 3.538 11.756 1.00 87.12 110 ALA A N 1
ATOM 895 C CA . ALA A 1 110 ? 13.782 3.175 12.446 1.00 87.12 110 ALA A CA 1
ATOM 896 C C . ALA A 1 110 ? 14.181 1.704 12.212 1.00 87.12 110 ALA A C 1
ATOM 898 O O . ALA A 1 110 ? 15.366 1.390 12.114 1.00 87.12 110 ALA A O 1
ATOM 899 N N . THR A 1 111 ? 13.200 0.810 12.061 1.00 85.69 111 THR A N 1
ATOM 900 C CA . THR A 1 111 ? 13.405 -0.625 11.784 1.00 85.69 111 THR A CA 1
ATOM 901 C C . THR A 1 111 ? 13.458 -0.971 10.289 1.00 85.69 111 THR A C 1
ATOM 903 O O . THR A 1 111 ? 13.598 -2.143 9.935 1.00 85.69 111 THR A O 1
ATOM 906 N N . ARG A 1 112 ? 13.393 0.036 9.403 1.00 78.69 112 ARG A N 1
ATOM 907 C CA . ARG A 1 112 ? 13.480 -0.088 7.933 1.00 78.69 112 ARG A CA 1
ATOM 908 C C . ARG A 1 112 ? 12.423 -1.013 7.305 1.00 78.69 112 ARG A C 1
ATOM 910 O O . ARG A 1 112 ? 12.614 -1.526 6.216 1.00 78.69 112 ARG A O 1
ATOM 917 N N . GLY A 1 113 ? 11.285 -1.243 7.961 1.00 69.31 113 GLY A N 1
ATOM 918 C CA . GLY A 1 113 ? 10.208 -2.073 7.396 1.00 69.31 113 GLY A CA 1
ATOM 919 C C . GLY A 1 113 ? 10.442 -3.595 7.433 1.00 69.31 113 GLY A C 1
ATOM 920 O O . GLY A 1 113 ? 9.596 -4.355 6.960 1.00 69.31 113 GLY A O 1
ATOM 921 N N . GLY A 1 114 ? 11.533 -4.080 8.036 1.00 73.62 114 GLY A N 1
ATOM 922 C CA . GLY A 1 114 ? 11.720 -5.500 8.364 1.00 73.62 114 GLY A CA 1
ATOM 923 C C . GLY A 1 114 ? 11.635 -6.464 7.166 1.00 73.62 114 GLY A C 1
ATOM 924 O O . GLY A 1 114 ? 12.263 -6.264 6.130 1.00 73.62 114 GLY A O 1
ATOM 925 N N . GLN A 1 115 ? 10.876 -7.559 7.304 1.00 69.94 115 GLN A N 1
ATOM 926 C CA . GLN A 1 115 ? 10.819 -8.626 6.290 1.00 69.94 115 GLN A CA 1
ATOM 927 C C . GLN A 1 115 ? 10.132 -8.215 4.975 1.00 69.94 115 GLN A C 1
ATOM 929 O O . GLN A 1 115 ? 10.439 -8.804 3.936 1.00 69.94 115 GLN A O 1
ATOM 934 N N . ILE A 1 116 ? 9.236 -7.215 4.989 1.00 68.12 116 ILE A N 1
ATOM 935 C CA . ILE A 1 116 ? 8.532 -6.765 3.775 1.00 68.12 116 ILE A CA 1
ATOM 936 C C . ILE A 1 116 ? 9.516 -6.146 2.773 1.00 68.12 116 ILE A C 1
ATOM 938 O O . ILE A 1 116 ? 9.366 -6.335 1.567 1.00 68.12 116 ILE A O 1
ATOM 942 N N . GLN A 1 117 ? 10.572 -5.487 3.269 1.00 68.12 117 GLN A N 1
ATOM 943 C CA . GLN A 1 117 ? 11.585 -4.840 2.438 1.00 68.12 117 GLN A CA 1
ATOM 944 C C . GLN A 1 117 ? 12.279 -5.863 1.530 1.00 68.12 117 GLN A C 1
ATOM 946 O O . GLN A 1 117 ? 12.380 -5.656 0.323 1.00 68.12 117 GLN A O 1
ATOM 951 N N . GLN A 1 118 ? 12.623 -7.036 2.071 1.00 70.94 118 GLN A N 1
ATOM 952 C CA . GLN A 1 118 ? 13.232 -8.110 1.283 1.00 70.94 118 GLN A CA 1
ATOM 953 C C . GLN A 1 118 ? 12.290 -8.679 0.212 1.00 70.94 118 GLN A C 1
ATOM 955 O O . GLN A 1 118 ? 12.744 -9.308 -0.741 1.00 70.94 118 GLN A O 1
ATOM 960 N N . ILE A 1 119 ? 10.970 -8.564 0.384 1.00 68.00 119 ILE A N 1
ATOM 961 C CA . ILE A 1 119 ? 10.001 -9.009 -0.627 1.00 68.00 119 ILE A CA 1
ATOM 962 C C . ILE A 1 119 ? 9.960 -7.997 -1.776 1.00 68.00 119 ILE A C 1
ATOM 964 O O . ILE A 1 119 ? 9.973 -8.413 -2.931 1.00 68.00 119 ILE A O 1
ATOM 968 N N . VAL A 1 120 ? 9.961 -6.696 -1.468 1.00 67.88 120 VAL A N 1
ATOM 969 C CA . VAL A 1 120 ? 9.910 -5.607 -2.461 1.00 67.88 120 VAL A CA 1
ATOM 970 C C . VAL A 1 120 ? 11.215 -5.495 -3.258 1.00 67.88 120 VAL A C 1
ATOM 972 O O . VAL A 1 120 ? 11.176 -5.335 -4.477 1.00 67.88 120 VAL A O 1
ATOM 975 N N . GLU A 1 121 ? 12.366 -5.649 -2.601 1.00 70.56 121 GLU A N 1
ATOM 976 C CA . GLU A 1 121 ? 13.691 -5.586 -3.241 1.00 70.56 121 GLU A CA 1
ATOM 977 C C . GLU A 1 121 ? 13.956 -6.750 -4.207 1.00 70.56 121 GLU A C 1
ATOM 979 O O . GLU A 1 121 ? 14.759 -6.623 -5.128 1.00 70.56 121 GLU A O 1
ATOM 984 N N . ARG A 1 122 ? 13.267 -7.886 -4.032 1.00 70.56 122 ARG A N 1
ATOM 985 C CA . ARG A 1 122 ? 13.364 -9.045 -4.936 1.00 70.56 122 ARG A CA 1
ATOM 986 C C . ARG A 1 122 ? 12.557 -8.888 -6.227 1.00 70.56 122 ARG A C 1
ATOM 988 O O . ARG A 1 122 ? 12.658 -9.740 -7.107 1.00 70.56 122 ARG A O 1
ATOM 995 N N . LYS A 1 123 ? 11.727 -7.849 -6.345 1.00 72.44 123 LYS A N 1
ATOM 996 C CA . LYS A 1 123 ? 10.882 -7.636 -7.526 1.00 72.44 123 LYS A CA 1
ATOM 997 C C . LYS A 1 123 ? 11.669 -6.953 -8.646 1.00 72.44 123 LYS A C 1
ATOM 999 O O . LYS A 1 123 ? 12.619 -6.210 -8.412 1.00 72.44 123 LYS A O 1
ATOM 1004 N N . VAL A 1 124 ? 11.289 -7.228 -9.893 1.00 59.34 124 VAL A N 1
ATOM 1005 C CA . VAL A 1 124 ? 12.040 -6.746 -11.064 1.00 59.34 124 VAL A CA 1
ATOM 1006 C C . VAL A 1 124 ? 11.985 -5.222 -11.119 1.00 59.34 124 VAL A C 1
ATOM 1008 O O . VAL A 1 124 ? 10.918 -4.647 -10.924 1.00 59.34 124 VAL A O 1
ATOM 1011 N N . ASN A 1 125 ? 13.119 -4.574 -11.397 1.00 63.06 125 ASN A N 1
ATOM 1012 C CA . ASN A 1 125 ? 13.264 -3.128 -11.615 1.00 63.06 125 ASN A CA 1
ATOM 1013 C C . ASN A 1 125 ? 12.789 -2.197 -10.481 1.00 63.06 125 ASN A C 1
ATOM 1015 O O . ASN A 1 125 ? 12.886 -0.990 -10.640 1.00 63.06 125 ASN A O 1
ATOM 1019 N N . THR A 1 126 ? 12.359 -2.687 -9.316 1.00 64.38 126 THR A N 1
ATOM 1020 C CA . THR A 1 126 ? 11.894 -1.825 -8.205 1.00 64.38 126 THR A CA 1
ATOM 1021 C C . THR A 1 126 ? 13.009 -1.016 -7.539 1.00 64.38 126 THR A C 1
ATOM 1023 O O . THR A 1 126 ? 12.730 -0.079 -6.800 1.00 64.38 126 THR A O 1
ATOM 1026 N N . VAL A 1 127 ? 14.269 -1.356 -7.820 1.00 65.25 127 VAL A N 1
ATOM 1027 C CA . VAL A 1 127 ? 15.460 -0.641 -7.336 1.00 65.25 127 VAL A CA 1
ATOM 1028 C C . VAL A 1 127 ? 15.787 0.586 -8.204 1.00 65.25 127 VAL A C 1
ATOM 1030 O O . VAL A 1 127 ? 16.479 1.493 -7.749 1.00 65.25 127 VAL A O 1
ATOM 1033 N N . ASP A 1 128 ? 15.295 0.642 -9.448 1.00 80.25 128 ASP A N 1
ATOM 1034 C CA . ASP A 1 128 ? 15.491 1.806 -10.317 1.00 80.25 128 ASP A CA 1
ATOM 1035 C C . ASP A 1 128 ? 14.487 2.905 -9.953 1.00 80.25 128 ASP A C 1
ATOM 1037 O O . ASP A 1 128 ? 13.276 2.680 -9.966 1.00 80.25 128 ASP A O 1
ATOM 1041 N N . VAL A 1 129 ? 14.992 4.110 -9.672 1.00 83.50 129 VAL A N 1
ATOM 1042 C CA . VAL A 1 129 ? 14.179 5.276 -9.287 1.00 83.50 129 VAL A CA 1
ATOM 1043 C C . VAL A 1 129 ? 13.077 5.560 -10.313 1.00 83.50 129 VAL A C 1
ATOM 1045 O O . VAL A 1 129 ? 11.965 5.907 -9.937 1.00 83.50 129 VAL A O 1
ATOM 1048 N N . ARG A 1 130 ? 13.337 5.355 -11.609 1.00 85.50 130 ARG A N 1
ATOM 1049 C CA . ARG A 1 130 ? 12.380 5.627 -12.693 1.00 85.50 130 ARG A CA 1
ATOM 1050 C C . ARG A 1 130 ? 11.209 4.651 -12.665 1.00 85.50 130 ARG A C 1
ATOM 1052 O O . ARG A 1 130 ? 10.055 5.052 -12.801 1.00 85.50 130 ARG A O 1
ATOM 1059 N N . ALA A 1 131 ? 11.505 3.365 -12.478 1.00 84.50 131 ALA A N 1
ATOM 1060 C CA . ALA A 1 131 ? 10.484 2.334 -12.331 1.00 84.50 131 ALA A CA 1
ATOM 1061 C C . ALA A 1 131 ? 9.703 2.503 -11.032 1.00 84.50 131 ALA A C 1
ATOM 1063 O O . ALA A 1 131 ? 8.474 2.444 -11.062 1.00 84.50 131 ALA A O 1
ATOM 1064 N N . ALA A 1 132 ? 10.396 2.790 -9.929 1.00 85.19 132 ALA A N 1
ATOM 1065 C CA . ALA A 1 132 ? 9.772 3.073 -8.645 1.00 85.19 132 ALA A CA 1
ATOM 1066 C C . ALA A 1 132 ? 8.777 4.243 -8.743 1.00 85.19 132 ALA A C 1
ATOM 1068 O O . ALA A 1 132 ? 7.667 4.130 -8.235 1.00 85.19 132 ALA A O 1
ATOM 1069 N N . THR A 1 133 ? 9.097 5.301 -9.499 1.00 89.44 133 THR A N 1
ATOM 1070 C CA . THR A 1 133 ? 8.212 6.471 -9.658 1.00 89.44 133 THR A CA 1
ATOM 1071 C C . THR A 1 133 ? 6.892 6.087 -10.324 1.00 89.44 133 THR A C 1
ATOM 1073 O O . THR A 1 133 ? 5.814 6.480 -9.874 1.00 89.44 133 THR A O 1
ATOM 1076 N N . ILE A 1 134 ? 6.959 5.292 -11.395 1.00 88.94 134 ILE A N 1
ATOM 1077 C CA . ILE A 1 134 ? 5.769 4.843 -12.129 1.00 88.94 134 ILE A CA 1
ATOM 1078 C C . ILE A 1 134 ? 4.946 3.855 -11.299 1.00 88.94 134 ILE A C 1
ATOM 1080 O O . ILE A 1 134 ? 3.719 3.963 -11.265 1.00 88.94 134 ILE A O 1
ATOM 1084 N N . VAL A 1 135 ? 5.606 2.925 -10.602 1.00 88.12 135 VAL A N 1
ATOM 1085 C CA . VAL A 1 135 ? 4.947 1.986 -9.684 1.00 88.12 135 VAL A CA 1
ATOM 1086 C C . VAL A 1 135 ? 4.205 2.741 -8.586 1.00 88.12 135 VAL A C 1
ATOM 1088 O O . VAL A 1 135 ? 3.004 2.523 -8.422 1.00 88.12 135 VAL A O 1
ATOM 1091 N N . ASP A 1 136 ? 4.875 3.670 -7.903 1.00 90.75 136 ASP A N 1
ATOM 1092 C CA . ASP A 1 136 ? 4.289 4.453 -6.816 1.00 90.75 136 ASP A CA 1
ATOM 1093 C C . ASP A 1 136 ? 3.077 5.259 -7.288 1.00 90.75 136 ASP A C 1
ATOM 1095 O O . ASP A 1 136 ? 2.034 5.261 -6.631 1.00 90.75 136 ASP A O 1
ATOM 1099 N N . LEU A 1 137 ? 3.183 5.904 -8.454 1.00 92.38 137 LEU A N 1
ATOM 1100 C CA . LEU A 1 137 ? 2.090 6.682 -9.027 1.00 92.38 137 LEU A CA 1
ATOM 1101 C C . LEU A 1 137 ? 0.865 5.810 -9.317 1.00 92.38 137 LEU A C 1
ATOM 1103 O O . LEU A 1 137 ? -0.245 6.155 -8.914 1.00 92.38 137 LEU A O 1
ATOM 1107 N N . ILE A 1 138 ? 1.053 4.676 -9.996 1.00 90.31 138 ILE A N 1
ATOM 1108 C CA . ILE A 1 138 ? -0.049 3.774 -10.356 1.00 90.31 138 ILE A CA 1
ATOM 1109 C C . ILE A 1 138 ? -0.699 3.212 -9.100 1.00 90.31 138 ILE A C 1
ATOM 1111 O O . ILE A 1 138 ? -1.924 3.193 -8.999 1.00 90.31 138 ILE A O 1
ATOM 1115 N N . TYR A 1 139 ? 0.105 2.787 -8.129 1.00 89.50 139 TYR A N 1
ATOM 1116 C CA . TYR A 1 139 ? -0.406 2.214 -6.891 1.00 89.50 139 TYR A CA 1
ATOM 1117 C C . TYR A 1 139 ? -1.179 3.271 -6.101 1.00 89.50 139 TYR A C 1
ATOM 1119 O O . TYR A 1 139 ? -2.287 2.998 -5.642 1.00 89.50 139 TYR A O 1
ATOM 1127 N N . GLY A 1 140 ? -0.663 4.500 -6.027 1.00 91.12 140 GLY A N 1
ATOM 1128 C CA . GLY A 1 140 ? -1.344 5.623 -5.389 1.00 91.12 140 GLY A CA 1
ATOM 1129 C C . GLY A 1 140 ? -2.676 5.953 -6.064 1.00 91.12 140 GLY A C 1
ATOM 1130 O O . GLY A 1 140 ? -3.685 6.105 -5.380 1.00 91.12 140 GLY A O 1
ATOM 1131 N N . VAL A 1 141 ? -2.718 6.000 -7.401 1.00 91.56 141 VAL A N 1
ATOM 1132 C CA . VAL A 1 141 ? -3.955 6.259 -8.159 1.00 91.56 141 VAL A CA 1
ATOM 1133 C C . VAL A 1 141 ? -4.975 5.149 -7.932 1.00 91.56 141 VAL A C 1
ATOM 1135 O O . VAL A 1 141 ? -6.143 5.433 -7.682 1.00 91.56 141 VAL A O 1
ATOM 1138 N N . VAL A 1 142 ? -4.547 3.887 -7.972 1.00 88.62 142 VAL A N 1
ATOM 1139 C CA . VAL A 1 142 ? -5.435 2.744 -7.739 1.00 88.62 142 VAL A CA 1
ATOM 1140 C C . VAL A 1 142 ? -6.004 2.777 -6.320 1.00 88.62 142 VAL A C 1
ATOM 1142 O O . VAL A 1 142 ? -7.210 2.602 -6.150 1.00 88.62 142 VAL A O 1
ATOM 1145 N N . LEU A 1 143 ? -5.184 3.069 -5.305 1.00 88.56 143 LEU A N 1
ATOM 1146 C CA . LEU A 1 143 ? -5.669 3.253 -3.935 1.00 88.56 143 LEU A CA 1
ATOM 1147 C C . LEU A 1 143 ? -6.656 4.418 -3.833 1.00 88.56 143 LEU A C 1
ATOM 1149 O O . LEU A 1 143 ? -7.699 4.269 -3.200 1.00 88.56 143 LEU A O 1
ATOM 1153 N N . LEU A 1 144 ? -6.371 5.556 -4.467 1.00 89.19 144 LEU A N 1
ATOM 1154 C CA . LEU A 1 144 ? -7.276 6.703 -4.473 1.00 89.19 144 LEU A CA 1
ATOM 1155 C C . LEU A 1 144 ? -8.633 6.330 -5.080 1.00 89.19 144 LEU A C 1
ATOM 1157 O O . LEU A 1 144 ? -9.664 6.570 -4.460 1.00 89.19 144 LEU A O 1
ATOM 1161 N N . VAL A 1 145 ? -8.646 5.673 -6.241 1.00 87.44 145 VAL A N 1
ATOM 1162 C CA . VAL A 1 145 ? -9.888 5.214 -6.883 1.00 87.44 145 VAL A CA 1
ATOM 1163 C C . VAL A 1 145 ? -10.635 4.230 -5.985 1.00 87.44 145 VAL A C 1
ATOM 1165 O O . VAL A 1 145 ? -11.838 4.376 -5.776 1.00 87.44 145 VAL A O 1
ATOM 1168 N N . PHE A 1 146 ? -9.941 3.247 -5.406 1.00 81.88 146 PHE A N 1
ATOM 1169 C CA . PHE A 1 146 ? -10.581 2.288 -4.509 1.00 81.88 146 PHE A CA 1
ATOM 1170 C C . PHE A 1 146 ? -11.177 2.950 -3.271 1.00 81.88 146 PHE A C 1
ATOM 1172 O O . PHE A 1 146 ? -12.256 2.530 -2.854 1.00 81.88 146 PHE A O 1
ATOM 1179 N N . LYS A 1 147 ? -10.518 3.973 -2.717 1.00 79.19 147 LYS A N 1
ATOM 1180 C CA . LYS A 1 147 ? -11.038 4.765 -1.600 1.00 79.19 147 LYS A CA 1
ATOM 1181 C C . LYS A 1 147 ? -12.329 5.485 -1.985 1.00 79.19 147 LYS A C 1
ATOM 1183 O O . LYS A 1 147 ? -13.315 5.349 -1.276 1.00 79.19 147 LYS A O 1
ATOM 1188 N N . GLU A 1 148 ? -12.325 6.240 -3.081 1.00 81.31 148 GLU A N 1
ATOM 1189 C CA . GLU A 1 148 ? -13.479 7.068 -3.467 1.00 81.31 148 GLU A CA 1
ATOM 1190 C C . GLU A 1 148 ? -14.691 6.218 -3.887 1.00 81.31 148 GLU A C 1
ATOM 1192 O O . GLU A 1 148 ? -15.835 6.609 -3.681 1.00 81.31 148 GLU A O 1
ATOM 1197 N N . VAL A 1 149 ? -14.458 5.022 -4.440 1.00 78.06 149 VAL A N 1
ATOM 1198 C CA . VAL A 1 149 ? -15.532 4.124 -4.897 1.00 78.06 149 VAL A CA 1
ATOM 1199 C C . VAL A 1 149 ? -16.089 3.240 -3.768 1.00 78.06 149 VAL A C 1
ATOM 1201 O O . VAL A 1 149 ? -17.218 2.756 -3.868 1.00 78.06 149 VAL A O 1
ATOM 1204 N N . ASN A 1 150 ? -15.340 2.998 -2.682 1.00 71.88 150 ASN A N 1
ATOM 1205 C CA . ASN A 1 150 ? -15.739 2.044 -1.643 1.00 71.88 150 ASN A CA 1
ATOM 1206 C C . ASN A 1 150 ? -15.932 2.678 -0.266 1.00 71.88 150 ASN A C 1
ATOM 1208 O O . ASN A 1 150 ? -14.985 2.984 0.445 1.00 71.88 150 ASN A O 1
ATOM 1212 N N . ASN A 1 151 ? -17.182 2.664 0.195 1.00 69.62 151 ASN A N 1
ATOM 1213 C CA . ASN A 1 151 ? -17.562 3.126 1.536 1.00 69.62 151 ASN A CA 1
ATOM 1214 C C . ASN A 1 151 ? -17.256 2.128 2.671 1.00 69.62 151 ASN A C 1
ATOM 1216 O O . ASN A 1 151 ? -17.647 2.363 3.811 1.00 69.62 151 ASN A O 1
ATOM 1220 N N . ILE A 1 152 ? -16.643 0.975 2.376 1.00 63.53 152 ILE A N 1
ATOM 1221 C CA . ILE A 1 152 ? -16.304 -0.030 3.396 1.00 63.53 152 ILE A CA 1
ATOM 1222 C C . ILE A 1 152 ? -14.785 -0.171 3.441 1.00 63.53 152 ILE A C 1
ATOM 1224 O O . ILE A 1 152 ? -14.187 -0.325 2.374 1.00 63.53 152 ILE A O 1
ATOM 1228 N N . PRO A 1 153 ? -14.188 -0.187 4.645 1.00 63.03 153 PRO A N 1
ATOM 1229 C CA . PRO A 1 153 ? -12.764 -0.430 4.824 1.00 63.03 153 PRO A CA 1
ATOM 1230 C C . PRO A 1 153 ? -12.333 -1.738 4.145 1.00 63.03 153 PRO A C 1
ATOM 1232 O O . PRO A 1 153 ? -12.859 -2.815 4.442 1.00 63.03 153 PRO A O 1
ATOM 1235 N N . MET A 1 154 ? -11.394 -1.631 3.206 1.00 70.44 154 MET A N 1
ATOM 1236 C CA . MET A 1 154 ? -10.770 -2.759 2.512 1.00 70.44 154 MET A CA 1
ATOM 1237 C C . MET A 1 154 ? -9.326 -2.914 2.978 1.00 70.44 154 MET A C 1
ATOM 1239 O O . MET A 1 154 ? -8.685 -1.948 3.387 1.00 70.44 154 MET A O 1
ATOM 1243 N N . SER A 1 155 ? -8.800 -4.134 2.896 1.00 78.31 155 SER A N 1
ATOM 1244 C CA . SER A 1 155 ? -7.390 -4.373 3.182 1.00 78.31 155 SER A CA 1
ATOM 1245 C C . SER A 1 155 ? -6.517 -3.895 2.022 1.00 78.31 155 SER A C 1
ATOM 1247 O O . SER A 1 155 ? -6.518 -4.485 0.936 1.00 78.31 155 SER A O 1
ATOM 1249 N N . THR A 1 156 ? -5.731 -2.851 2.285 1.00 81.50 156 THR A N 1
ATOM 1250 C CA . THR A 1 156 ? -4.694 -2.335 1.383 1.00 81.50 156 THR A CA 1
ATOM 1251 C C . THR A 1 156 ? -3.735 -3.451 0.969 1.00 81.50 156 THR A C 1
ATOM 1253 O O . THR A 1 156 ? -3.423 -3.587 -0.209 1.00 81.50 156 THR A O 1
ATOM 1256 N N . THR A 1 157 ? -3.353 -4.342 1.889 1.00 82.81 157 THR A N 1
ATOM 1257 C CA . THR A 1 157 ? -2.452 -5.477 1.627 1.00 82.81 157 THR A CA 1
ATOM 1258 C C . THR A 1 157 ? -2.907 -6.350 0.456 1.00 82.81 157 THR A C 1
ATOM 1260 O O . THR A 1 157 ? -2.098 -6.681 -0.408 1.00 82.81 157 THR A O 1
ATOM 1263 N N . TRP A 1 158 ? -4.196 -6.694 0.381 1.00 84.94 158 TRP A N 1
ATOM 1264 C CA . TRP A 1 158 ? -4.730 -7.512 -0.713 1.00 84.94 158 TRP A CA 1
ATOM 1265 C C . TRP A 1 158 ? -4.713 -6.765 -2.052 1.00 84.94 158 TRP A C 1
ATOM 1267 O O . TRP A 1 158 ? -4.380 -7.352 -3.077 1.00 84.94 158 TRP A O 1
ATOM 1277 N N . VAL A 1 159 ? -4.980 -5.459 -2.051 1.00 86.88 159 VAL A N 1
ATOM 1278 C CA . VAL A 1 159 ? -4.868 -4.626 -3.259 1.00 86.88 159 VAL A CA 1
ATOM 1279 C C . VAL A 1 159 ? -3.414 -4.561 -3.746 1.00 86.88 159 VAL A C 1
ATOM 1281 O O . VAL A 1 159 ? -3.153 -4.797 -4.924 1.00 86.88 159 VAL A O 1
ATOM 1284 N N . PHE A 1 160 ? -2.454 -4.327 -2.845 1.00 86.75 160 PHE A N 1
ATOM 1285 C CA . PHE A 1 160 ? -1.024 -4.301 -3.175 1.00 86.75 160 PHE A CA 1
ATOM 1286 C C . PHE A 1 160 ? -0.530 -5.643 -3.720 1.00 86.75 160 PHE A C 1
ATOM 1288 O O . PHE A 1 160 ? 0.147 -5.677 -4.745 1.00 86.75 160 PHE A O 1
ATOM 1295 N N . LEU A 1 161 ? -0.886 -6.755 -3.070 1.00 87.81 161 LEU A N 1
ATOM 1296 C CA . LEU A 1 161 ? -0.516 -8.090 -3.541 1.00 87.81 161 LEU A CA 1
ATOM 1297 C C . LEU A 1 161 ? -1.126 -8.400 -4.910 1.00 87.81 161 LEU A C 1
ATOM 1299 O O . LEU A 1 161 ? -0.447 -8.991 -5.745 1.00 87.81 161 LEU A O 1
ATOM 1303 N N . GLY A 1 162 ? -2.369 -7.979 -5.158 1.00 88.62 162 GLY A N 1
ATOM 1304 C CA . GLY A 1 162 ? -3.018 -8.106 -6.462 1.00 88.62 162 GLY A CA 1
ATOM 1305 C C . GLY A 1 162 ? -2.271 -7.333 -7.549 1.00 88.62 162 GLY A C 1
ATOM 1306 O O . GLY A 1 162 ? -1.906 -7.914 -8.570 1.00 88.62 162 GLY A O 1
ATOM 1307 N N . LEU A 1 163 ? -1.968 -6.052 -7.312 1.00 89.25 163 LEU A N 1
ATOM 1308 C CA . LEU A 1 163 ? -1.218 -5.217 -8.259 1.00 89.25 163 LEU A CA 1
ATOM 1309 C C . LEU A 1 163 ? 0.189 -5.764 -8.532 1.00 89.25 163 LEU A C 1
ATOM 1311 O O . LEU A 1 163 ? 0.613 -5.803 -9.689 1.00 89.25 163 LEU A O 1
ATOM 1315 N N . LEU A 1 164 ? 0.904 -6.208 -7.493 1.00 88.00 164 LEU A N 1
ATOM 1316 C CA . LEU A 1 164 ? 2.237 -6.804 -7.625 1.00 88.00 164 LEU A CA 1
ATOM 1317 C C . LEU A 1 164 ? 2.172 -8.098 -8.432 1.00 88.00 164 LEU A C 1
ATOM 1319 O O . LEU A 1 164 ? 2.968 -8.300 -9.346 1.00 88.00 164 LEU A O 1
ATOM 1323 N N . ALA A 1 165 ? 1.192 -8.948 -8.135 1.00 88.88 165 ALA A N 1
ATOM 1324 C CA . ALA A 1 165 ? 0.970 -10.187 -8.858 1.00 88.88 165 ALA A CA 1
ATOM 1325 C C . ALA A 1 165 ? 0.670 -9.949 -10.342 1.00 88.88 165 ALA A C 1
ATOM 1327 O O . ALA A 1 165 ? 1.284 -10.579 -11.203 1.00 88.88 165 ALA A O 1
ATOM 1328 N N . GLY A 1 166 ? -0.225 -9.007 -10.646 1.00 88.94 166 GLY A N 1
ATOM 1329 C CA . GLY A 1 166 ? -0.556 -8.643 -12.021 1.00 88.94 166 GLY A CA 1
ATOM 1330 C C . GLY A 1 166 ? 0.651 -8.088 -12.777 1.00 88.94 166 GLY A C 1
ATOM 1331 O O . GLY A 1 166 ? 0.908 -8.496 -13.909 1.00 88.94 166 GLY A O 1
ATOM 1332 N N . ARG A 1 167 ? 1.445 -7.232 -12.123 1.00 89.12 167 ARG A N 1
ATOM 1333 C CA . ARG A 1 167 ? 2.698 -6.684 -12.657 1.00 89.12 167 ARG A CA 1
ATOM 1334 C C . ARG A 1 167 ? 3.721 -7.772 -12.988 1.00 89.12 167 ARG A C 1
ATOM 1336 O O . ARG A 1 167 ? 4.202 -7.824 -14.115 1.00 89.12 167 ARG A O 1
ATOM 1343 N N . GLU A 1 168 ? 4.071 -8.628 -12.030 1.00 87.62 168 GLU A N 1
ATOM 1344 C CA . GLU A 1 168 ? 5.125 -9.640 -12.212 1.00 87.62 168 GLU A CA 1
ATOM 1345 C C . GLU A 1 168 ? 4.743 -10.680 -13.276 1.00 87.62 168 GLU A C 1
ATOM 1347 O O . GLU A 1 168 ? 5.581 -11.102 -14.083 1.00 87.62 168 GLU A O 1
ATOM 1352 N N . LEU A 1 169 ? 3.463 -11.058 -13.340 1.00 87.94 169 LEU A N 1
ATOM 1353 C CA . LEU A 1 169 ? 2.966 -11.925 -14.405 1.00 87.94 169 LEU A CA 1
ATOM 1354 C C . LEU A 1 169 ? 2.962 -11.206 -15.760 1.00 87.94 169 LEU A C 1
ATOM 1356 O O . LEU A 1 169 ? 3.433 -11.767 -16.742 1.00 87.94 169 LEU A O 1
ATOM 1360 N N . ALA A 1 170 ? 2.536 -9.947 -15.842 1.00 86.50 170 ALA A N 1
ATOM 1361 C CA . ALA A 1 170 ? 2.599 -9.204 -17.099 1.00 86.50 170 ALA A CA 1
ATOM 1362 C C . ALA A 1 170 ? 4.047 -9.045 -17.606 1.00 86.50 170 ALA A C 1
ATOM 1364 O O . ALA A 1 170 ? 4.319 -9.311 -18.776 1.00 86.50 170 ALA A O 1
ATOM 1365 N N . ILE A 1 171 ? 5.005 -8.707 -16.735 1.00 84.00 171 ILE A N 1
ATOM 1366 C CA . ILE A 1 171 ? 6.428 -8.601 -17.102 1.00 84.00 171 ILE A CA 1
ATOM 1367 C C . ILE A 1 171 ? 6.981 -9.950 -17.588 1.00 84.00 171 ILE A C 1
ATOM 1369 O O . ILE A 1 171 ? 7.630 -9.998 -18.636 1.00 84.00 171 ILE A O 1
ATOM 1373 N N . SER A 1 172 ? 6.727 -11.047 -16.867 1.00 86.25 172 SER A N 1
ATOM 1374 C CA . SER A 1 172 ? 7.241 -12.374 -17.252 1.00 86.25 172 SER A CA 1
ATOM 1375 C C . SER A 1 172 ? 6.625 -12.898 -18.553 1.00 86.25 172 SER A C 1
ATOM 1377 O O . SER A 1 172 ? 7.331 -13.460 -19.391 1.00 86.25 172 SER A O 1
ATOM 1379 N N . TYR A 1 173 ? 5.327 -12.686 -18.780 1.00 84.12 173 TYR A N 1
ATOM 1380 C CA . TYR A 1 173 ? 4.659 -13.179 -19.985 1.00 84.12 173 TYR A CA 1
ATOM 1381 C C . TYR A 1 173 ? 4.903 -12.303 -21.226 1.00 84.12 173 TYR A C 1
ATOM 1383 O O . TYR A 1 173 ? 4.994 -12.858 -22.322 1.00 84.12 173 TYR A O 1
ATOM 1391 N N . ILE A 1 174 ? 5.046 -10.977 -21.078 1.00 81.25 174 ILE A N 1
ATOM 1392 C CA . ILE A 1 174 ? 5.060 -10.013 -22.203 1.00 81.25 174 ILE A CA 1
ATOM 1393 C C . ILE A 1 174 ? 6.450 -9.441 -22.473 1.00 81.25 174 ILE A C 1
ATOM 1395 O O . ILE A 1 174 ? 6.884 -9.326 -23.623 1.00 81.25 174 ILE A O 1
ATOM 1399 N N . ALA A 1 175 ? 7.161 -9.040 -21.421 1.00 73.69 175 ALA A N 1
ATOM 1400 C CA . ALA A 1 175 ? 8.511 -8.511 -21.565 1.00 73.69 175 ALA A CA 1
ATOM 1401 C C . ALA A 1 175 ? 9.568 -9.624 -21.571 1.00 73.69 175 ALA A C 1
ATOM 1403 O O . ALA A 1 175 ? 10.688 -9.368 -22.003 1.00 73.69 175 ALA A O 1
ATOM 1404 N N . ALA A 1 176 ? 9.206 -10.837 -21.128 1.00 79.00 176 ALA A N 1
ATOM 1405 C CA . ALA A 1 176 ? 10.094 -11.995 -20.989 1.00 79.00 176 ALA A CA 1
ATOM 1406 C C . ALA A 1 176 ? 11.373 -11.679 -20.188 1.00 79.00 176 ALA A C 1
ATOM 1408 O O . ALA A 1 176 ? 12.411 -12.306 -20.375 1.00 79.00 176 ALA A O 1
ATOM 1409 N N . LEU A 1 177 ? 11.289 -10.691 -19.288 1.00 75.25 177 LEU A N 1
ATOM 1410 C CA . LEU A 1 177 ? 12.399 -10.241 -18.441 1.00 75.25 177 LEU A CA 1
ATOM 1411 C C . LEU A 1 177 ? 12.589 -11.134 -17.206 1.00 75.25 177 LEU A C 1
ATOM 1413 O O . LEU A 1 177 ? 13.514 -10.921 -16.428 1.00 75.25 177 LEU A O 1
ATOM 1417 N N . ARG A 1 178 ? 11.691 -12.102 -16.999 1.00 77.75 178 ARG A N 1
ATOM 1418 C CA . ARG A 1 178 ? 11.674 -13.008 -15.854 1.00 77.75 178 ARG A CA 1
ATOM 1419 C C . ARG A 1 178 ? 11.049 -14.345 -16.245 1.00 77.75 178 ARG A C 1
ATOM 1421 O O . ARG A 1 178 ? 10.123 -14.368 -17.057 1.00 77.75 178 ARG A O 1
ATOM 1428 N N . ASP A 1 179 ? 11.530 -15.433 -15.645 1.00 86.88 179 ASP A N 1
ATOM 1429 C CA . ASP A 1 179 ? 10.953 -16.761 -15.844 1.00 86.88 179 ASP A CA 1
ATOM 1430 C C . ASP A 1 179 ? 9.494 -16.824 -15.356 1.00 86.88 179 ASP A C 1
ATOM 1432 O O . ASP A 1 179 ? 9.139 -16.321 -14.286 1.00 86.88 179 ASP A O 1
ATOM 1436 N N . ARG A 1 180 ? 8.633 -17.449 -16.165 1.00 86.62 180 ARG A N 1
ATOM 1437 C CA . ARG A 1 180 ? 7.186 -17.526 -15.906 1.00 86.62 180 ARG A CA 1
ATOM 1438 C C . ARG A 1 180 ? 6.862 -18.426 -14.716 1.00 86.62 180 ARG A C 1
ATOM 1440 O O . ARG A 1 180 ? 5.940 -18.121 -13.961 1.00 86.62 180 ARG A O 1
ATOM 1447 N N . GLY A 1 181 ? 7.597 -19.528 -14.561 1.00 83.69 181 GLY A N 1
ATOM 1448 C CA . GLY A 1 181 ? 7.420 -20.466 -13.457 1.00 83.69 181 GLY A CA 1
ATOM 1449 C C . GLY A 1 181 ? 7.843 -19.843 -12.133 1.00 83.69 181 GLY A C 1
ATOM 1450 O O . GLY A 1 181 ? 7.120 -19.945 -11.143 1.00 83.69 181 GLY A O 1
ATOM 1451 N N . GLU A 1 182 ? 8.964 -19.124 -12.133 1.00 83.94 182 GLU A N 1
ATOM 1452 C CA . GLU A 1 182 ? 9.436 -18.382 -10.966 1.00 83.94 182 GLU A CA 1
ATOM 1453 C C . GLU A 1 182 ? 8.475 -17.249 -10.580 1.00 83.94 182 GLU A C 1
ATOM 1455 O O . GLU A 1 182 ? 8.101 -17.137 -9.414 1.00 83.94 182 GLU A O 1
ATOM 1460 N N . ALA A 1 183 ? 8.004 -16.453 -11.548 1.00 84.00 183 ALA A N 1
ATOM 1461 C CA . ALA A 1 183 ? 7.026 -15.394 -11.294 1.00 84.00 183 ALA A CA 1
ATOM 1462 C C . ALA A 1 183 ? 5.723 -15.946 -10.688 1.00 84.00 183 ALA A C 1
ATOM 1464 O O . ALA A 1 183 ? 5.208 -15.397 -9.715 1.00 84.00 183 ALA A O 1
ATOM 1465 N N . TRP A 1 184 ? 5.203 -17.058 -11.215 1.00 87.69 184 TRP A N 1
ATOM 1466 C CA . TRP A 1 184 ? 3.988 -17.686 -10.692 1.00 87.69 184 TRP A CA 1
ATOM 1467 C C . TRP A 1 184 ? 4.180 -18.279 -9.289 1.00 87.69 184 TRP A C 1
ATOM 1469 O O . TRP A 1 184 ? 3.311 -18.130 -8.423 1.00 87.69 184 TRP A O 1
ATOM 1479 N N . ARG A 1 185 ? 5.329 -18.913 -9.030 1.00 87.19 185 ARG A N 1
ATOM 1480 C CA . ARG A 1 185 ? 5.678 -19.447 -7.707 1.00 87.19 185 ARG A CA 1
ATOM 1481 C C . ARG A 1 185 ? 5.812 -18.338 -6.663 1.00 87.19 185 ARG A C 1
ATOM 1483 O O . ARG A 1 185 ? 5.326 -18.498 -5.547 1.00 87.19 185 ARG A O 1
ATOM 1490 N N . ASP A 1 186 ? 6.414 -17.212 -7.025 1.00 85.19 186 ASP A N 1
ATOM 1491 C CA . ASP A 1 186 ? 6.520 -16.051 -6.142 1.00 85.19 186 ASP A CA 1
ATOM 1492 C C . ASP A 1 186 ? 5.150 -15.457 -5.817 1.00 85.19 186 ASP A C 1
ATOM 1494 O O . ASP A 1 186 ? 4.825 -15.241 -4.652 1.00 85.19 186 ASP A O 1
ATOM 1498 N N . VAL A 1 187 ? 4.323 -15.232 -6.841 1.00 86.12 187 VAL A N 1
ATOM 1499 C CA . VAL A 1 187 ? 2.980 -14.661 -6.681 1.00 86.12 187 VAL A CA 1
ATOM 1500 C C . VAL A 1 187 ? 2.087 -15.549 -5.815 1.00 86.12 187 VAL A C 1
ATOM 1502 O O . VAL A 1 187 ? 1.425 -15.059 -4.898 1.00 86.12 187 VAL A O 1
ATOM 1505 N N . SER A 1 188 ? 2.088 -16.859 -6.067 1.00 85.50 188 SER A N 1
ATOM 1506 C CA . SER A 1 188 ? 1.325 -17.820 -5.262 1.00 85.50 188 SER A CA 1
ATOM 1507 C C . SER A 1 188 ? 1.874 -17.956 -3.839 1.00 85.50 188 SER A C 1
ATOM 1509 O O . SER A 1 188 ? 1.092 -18.063 -2.895 1.00 85.50 188 SER A O 1
ATOM 1511 N N . GLY A 1 189 ? 3.195 -17.882 -3.653 1.00 85.94 189 GLY A N 1
ATOM 1512 C CA . GLY A 1 189 ? 3.830 -17.871 -2.336 1.00 85.94 189 GLY A CA 1
ATOM 1513 C C . GLY A 1 189 ? 3.485 -16.628 -1.511 1.00 85.94 189 GLY A C 1
ATOM 1514 O O . GLY A 1 189 ? 3.214 -16.734 -0.313 1.00 85.94 189 GLY A O 1
ATOM 1515 N N . ASP A 1 190 ? 3.454 -15.451 -2.136 1.00 84.00 190 ASP A N 1
ATOM 1516 C CA . ASP A 1 190 ? 3.066 -14.191 -1.494 1.00 84.00 190 ASP A CA 1
ATOM 1517 C C . ASP A 1 190 ? 1.583 -14.211 -1.089 1.00 84.00 190 ASP A C 1
ATOM 1519 O O . ASP A 1 190 ? 1.251 -13.940 0.069 1.00 84.00 190 ASP A O 1
ATOM 1523 N N . ALA A 1 191 ? 0.699 -14.627 -2.002 1.00 84.81 191 ALA A N 1
ATOM 1524 C CA . ALA A 1 191 ? -0.728 -14.778 -1.724 1.00 84.81 191 ALA A CA 1
ATOM 1525 C C . ALA A 1 191 ? -1.001 -15.829 -0.633 1.00 84.81 191 ALA A C 1
ATOM 1527 O O . ALA A 1 191 ? -1.813 -15.595 0.259 1.00 84.81 191 ALA A O 1
ATOM 1528 N N . GLY A 1 192 ? -0.291 -16.962 -0.657 1.00 85.69 192 GLY A N 1
ATOM 1529 C CA . GLY A 1 192 ? -0.422 -18.026 0.338 1.00 85.69 192 GLY A CA 1
ATOM 1530 C C . GLY A 1 192 ? -0.011 -17.582 1.743 1.00 85.69 192 GLY A C 1
ATOM 1531 O O . GLY A 1 192 ? -0.730 -17.846 2.707 1.00 85.69 192 GLY A O 1
ATOM 1532 N N . ARG A 1 193 ? 1.101 -16.845 1.874 1.00 84.94 193 ARG A N 1
ATOM 1533 C CA . ARG A 1 193 ? 1.539 -16.278 3.163 1.00 84.94 193 ARG A CA 1
ATOM 1534 C C . ARG A 1 193 ? 0.540 -15.260 3.710 1.00 84.94 193 ARG A C 1
ATOM 1536 O O . ARG A 1 193 ? 0.214 -15.307 4.895 1.00 84.94 193 ARG A O 1
ATOM 1543 N N . ALA A 1 194 ? 0.021 -14.379 2.854 1.00 82.50 194 ALA A N 1
ATOM 1544 C CA . ALA A 1 194 ? -0.993 -13.402 3.244 1.00 82.50 194 ALA A CA 1
ATOM 1545 C C . ALA A 1 194 ? -2.315 -14.071 3.652 1.00 82.50 194 ALA A C 1
ATOM 1547 O O . ALA A 1 194 ? -2.904 -13.711 4.671 1.00 82.50 194 ALA A O 1
ATOM 1548 N N . PHE A 1 195 ? -2.745 -15.093 2.908 1.00 84.44 195 PHE A N 1
ATOM 1549 C CA . PHE A 1 195 ? -3.919 -15.895 3.240 1.00 84.44 195 PHE A CA 1
ATOM 1550 C C . PHE A 1 195 ? -3.763 -16.598 4.591 1.00 84.44 195 PHE A C 1
ATOM 1552 O O . PHE A 1 195 ? -4.661 -16.540 5.426 1.00 84.44 195 PHE A O 1
ATOM 1559 N N . PHE A 1 196 ? -2.607 -17.209 4.849 1.00 86.94 196 PHE A N 1
ATOM 1560 C CA . PHE A 1 196 ? -2.329 -17.849 6.133 1.00 86.94 196 PHE A CA 1
ATOM 1561 C C . PHE A 1 196 ? -2.374 -16.846 7.296 1.00 86.94 196 PHE A C 1
ATOM 1563 O O . PHE A 1 196 ? -3.009 -17.109 8.318 1.00 86.94 196 PHE A O 1
ATOM 1570 N N . GLY A 1 197 ? -1.786 -15.657 7.118 1.00 84.88 197 GLY A N 1
ATOM 1571 C CA . GLY A 1 197 ? -1.876 -14.568 8.096 1.00 84.88 197 GLY A CA 1
ATOM 1572 C C . GLY A 1 197 ? -3.314 -14.099 8.348 1.00 84.88 197 GLY A C 1
ATOM 1573 O O . GLY A 1 197 ? -3.683 -13.826 9.493 1.00 84.88 197 GLY A O 1
ATOM 1574 N N . LEU A 1 198 ? -4.152 -14.074 7.308 1.00 83.88 198 LEU A N 1
ATOM 1575 C CA . LEU A 1 198 ? -5.576 -13.764 7.426 1.00 83.88 198 LEU A CA 1
ATOM 1576 C C . LEU A 1 198 ? -6.324 -14.837 8.227 1.00 83.88 198 LEU A C 1
ATOM 1578 O O . LEU A 1 198 ? -7.086 -14.497 9.128 1.00 83.88 198 LEU A O 1
ATOM 1582 N N . VAL A 1 199 ? -6.085 -16.119 7.941 1.00 85.69 199 VAL A N 1
ATOM 1583 C CA . VAL A 1 199 ? -6.702 -17.240 8.668 1.00 85.69 199 VAL A CA 1
ATOM 1584 C C . VAL A 1 199 ? -6.349 -17.182 10.153 1.00 85.69 199 VAL A C 1
ATOM 1586 O O . VAL A 1 199 ? -7.244 -17.289 10.990 1.00 85.69 199 VAL A O 1
ATOM 1589 N N . ILE A 1 200 ? -5.077 -16.942 10.490 1.00 87.25 200 ILE A N 1
ATOM 1590 C CA . ILE A 1 200 ? -4.643 -16.774 11.886 1.00 87.25 200 ILE A CA 1
ATOM 1591 C C . ILE A 1 200 ? -5.340 -15.573 12.529 1.00 87.25 200 ILE A C 1
ATOM 1593 O O . ILE A 1 200 ? -5.858 -15.692 13.635 1.00 87.25 200 ILE A O 1
ATOM 1597 N N . SER A 1 201 ? -5.387 -14.430 11.843 1.00 84.00 201 SER A N 1
ATOM 1598 C CA . SER A 1 201 ? -6.038 -13.217 12.358 1.00 84.00 201 SER A CA 1
ATOM 1599 C C . SER A 1 201 ? -7.524 -13.439 12.647 1.00 84.00 201 SER A C 1
ATOM 1601 O O . SER A 1 201 ? -8.017 -13.031 13.697 1.00 84.00 201 SER A O 1
ATOM 1603 N N . ILE A 1 202 ? -8.232 -14.130 11.748 1.00 83.75 202 ILE A N 1
ATOM 1604 C CA . ILE A 1 202 ? -9.635 -14.505 11.940 1.00 83.75 202 ILE A CA 1
ATOM 1605 C C . ILE A 1 202 ? -9.759 -15.452 13.136 1.00 83.75 202 ILE A C 1
ATOM 1607 O O . ILE A 1 202 ? -10.566 -15.200 14.026 1.00 83.75 202 ILE A O 1
ATOM 1611 N N . ALA A 1 203 ? -8.939 -16.504 13.201 1.00 85.88 203 ALA A N 1
ATOM 1612 C CA . ALA A 1 203 ? -8.959 -17.450 14.312 1.00 85.88 203 ALA A CA 1
ATOM 1613 C C . ALA A 1 203 ? -8.743 -16.744 15.659 1.00 85.88 203 ALA A C 1
ATOM 1615 O O . ALA A 1 203 ? -9.512 -16.963 16.588 1.00 85.88 203 ALA A O 1
ATOM 1616 N N . LEU A 1 204 ? -7.766 -15.837 15.751 1.00 84.75 204 LEU A N 1
ATOM 1617 C CA . LEU A 1 204 ? -7.528 -15.031 16.950 1.00 84.75 204 LEU A CA 1
ATOM 1618 C C . LEU A 1 204 ? -8.728 -14.147 17.299 1.00 84.75 204 LEU A C 1
ATOM 1620 O O . LEU A 1 204 ? -9.102 -14.087 18.467 1.00 84.75 204 LEU A O 1
ATOM 1624 N N . ALA A 1 205 ? -9.364 -13.508 16.314 1.00 81.94 205 ALA A N 1
ATOM 1625 C CA . ALA A 1 205 ? -10.543 -12.673 16.541 1.00 81.94 205 ALA A CA 1
ATOM 1626 C C . ALA A 1 205 ? -11.739 -13.460 17.111 1.00 81.94 205 ALA A C 1
ATOM 1628 O O . ALA A 1 205 ? -12.514 -12.905 17.886 1.00 81.94 205 ALA A O 1
ATOM 1629 N N . PHE A 1 206 ? -11.882 -14.745 16.767 1.00 80.94 206 PHE A N 1
ATOM 1630 C CA . PHE A 1 206 ? -12.916 -15.623 17.329 1.00 80.94 206 PHE A CA 1
ATOM 1631 C C . PHE A 1 206 ? -12.508 -16.261 18.665 1.00 80.94 206 PHE A C 1
ATOM 1633 O O . PHE A 1 206 ? -13.338 -16.384 19.565 1.00 80.94 206 PHE A O 1
ATOM 1640 N N . LEU A 1 207 ? -11.239 -16.652 18.812 1.00 84.19 207 LEU A N 1
ATOM 1641 C CA . LEU A 1 207 ? -10.730 -17.358 19.990 1.00 84.19 207 LEU A CA 1
ATOM 1642 C C . LEU A 1 207 ? -10.473 -16.428 21.180 1.00 84.19 207 LEU A C 1
ATOM 1644 O O . LEU A 1 207 ? -10.730 -16.828 22.309 1.00 84.19 207 LEU A O 1
ATOM 1648 N N . MET A 1 208 ? -9.997 -15.197 20.966 1.00 82.75 208 MET A N 1
ATOM 1649 C CA . MET A 1 208 ? -9.713 -14.261 22.065 1.00 82.75 208 MET A CA 1
ATOM 1650 C C . MET A 1 208 ? -10.951 -13.947 22.920 1.00 82.75 208 MET A C 1
ATOM 1652 O O . MET A 1 208 ? -10.859 -14.083 24.140 1.00 82.75 208 MET A O 1
ATOM 1656 N N . PRO A 1 209 ? -12.116 -13.587 22.341 1.00 79.62 209 PRO A N 1
ATOM 1657 C CA . PRO A 1 209 ? -13.334 -13.402 23.124 1.00 79.62 209 PRO A CA 1
ATOM 1658 C C . PRO A 1 209 ? -13.778 -14.702 23.797 1.00 79.62 209 PRO A C 1
ATOM 1660 O O . PRO A 1 209 ? -14.099 -14.680 24.976 1.00 79.62 209 PRO A O 1
ATOM 1663 N N . LEU A 1 210 ? -13.699 -15.842 23.100 1.00 79.69 210 LEU A N 1
ATOM 1664 C CA . LEU A 1 210 ? -14.061 -17.143 23.666 1.00 79.69 210 LEU A CA 1
ATOM 1665 C C . LEU A 1 210 ? -13.235 -17.482 24.919 1.00 79.69 210 LEU A C 1
ATOM 1667 O O . LEU A 1 210 ? -13.787 -17.967 25.901 1.00 79.69 210 LEU A O 1
ATOM 1671 N N . ILE A 1 211 ? -11.932 -17.195 24.903 1.00 82.19 211 ILE A N 1
ATOM 1672 C CA . ILE A 1 211 ? -11.031 -17.417 26.043 1.00 82.19 211 ILE A CA 1
ATOM 1673 C C . ILE A 1 211 ? -11.300 -16.402 27.164 1.00 82.19 211 ILE A C 1
ATOM 1675 O O . ILE A 1 211 ? -11.258 -16.762 28.337 1.00 82.19 211 ILE A O 1
ATOM 1679 N N . GLY A 1 212 ? -11.572 -15.140 26.818 1.00 81.44 212 GLY A N 1
ATOM 1680 C CA . GLY A 1 212 ? -11.753 -14.062 27.794 1.00 81.44 212 GLY A CA 1
ATOM 1681 C C . GLY A 1 212 ? -13.127 -14.025 28.469 1.00 81.44 212 GLY A C 1
ATOM 1682 O O . GLY A 1 212 ? -13.221 -13.630 29.628 1.00 81.44 212 GLY A O 1
ATOM 1683 N N . THR A 1 213 ? -14.193 -14.416 27.769 1.00 79.00 213 THR A N 1
ATOM 1684 C CA . THR A 1 213 ? -15.582 -14.305 28.252 1.00 79.00 213 THR A CA 1
ATOM 1685 C C . THR A 1 213 ? -16.330 -15.637 28.289 1.00 79.00 213 THR A C 1
ATOM 1687 O O . THR A 1 213 ? -17.444 -15.684 28.806 1.00 79.00 213 THR A O 1
ATOM 1690 N N . GLY A 1 214 ? -15.755 -16.722 27.755 1.00 78.56 214 GLY A N 1
ATOM 1691 C CA . GLY A 1 214 ? -16.413 -18.032 27.663 1.00 78.56 214 GLY A CA 1
ATOM 1692 C C . GLY A 1 214 ? -17.522 -18.106 26.607 1.00 78.56 214 GLY A C 1
ATOM 1693 O O . GLY A 1 214 ? -18.178 -19.138 26.484 1.00 78.56 214 GLY A O 1
ATOM 1694 N N . ALA A 1 215 ? -17.739 -17.035 25.839 1.00 73.12 215 ALA A N 1
ATOM 1695 C CA . ALA A 1 215 ? -18.784 -16.941 24.829 1.00 73.12 215 ALA A CA 1
ATOM 1696 C C . ALA A 1 215 ? -18.190 -16.616 23.455 1.00 73.12 215 ALA A C 1
ATOM 1698 O O . ALA A 1 215 ? -17.242 -15.838 23.332 1.00 73.12 215 ALA A O 1
ATOM 1699 N N . LEU A 1 216 ? -18.776 -17.192 22.403 1.00 73.19 216 LEU A N 1
ATOM 1700 C CA . LEU A 1 216 ? -18.436 -16.796 21.041 1.00 73.19 216 LEU A CA 1
ATOM 1701 C C . LEU A 1 216 ? -18.887 -15.346 20.793 1.00 73.19 216 LEU A C 1
ATOM 1703 O O . LEU A 1 216 ? -19.981 -14.964 21.222 1.00 73.19 216 LEU A O 1
ATOM 1707 N N . PRO A 1 217 ? -18.076 -14.541 20.090 1.00 65.44 217 PRO A N 1
ATOM 1708 C CA . PRO A 1 217 ? -18.456 -13.182 19.737 1.00 65.44 217 PRO A CA 1
ATOM 1709 C C . PRO A 1 217 ? -19.692 -13.195 18.824 1.00 65.44 217 PRO A C 1
ATOM 1711 O O . PRO A 1 217 ? -19.727 -13.907 17.819 1.00 65.44 217 PRO A O 1
ATOM 1714 N N . GLN A 1 218 ? -20.707 -12.404 19.177 1.00 57.72 218 GLN A N 1
ATOM 1715 C CA . GLN A 1 218 ? -21.873 -12.164 18.325 1.00 57.72 218 GLN A CA 1
ATOM 1716 C C . GLN A 1 218 ? -21.521 -11.038 17.343 1.00 57.72 218 GLN A C 1
ATOM 1718 O O . GLN A 1 218 ? -21.468 -9.873 17.734 1.00 57.72 218 GLN A O 1
ATOM 1723 N N . PHE A 1 219 ? -21.195 -11.399 16.099 1.00 57.78 219 PHE A N 1
ATOM 1724 C CA . PHE A 1 219 ? -20.842 -10.469 15.015 1.00 57.78 219 PHE A CA 1
ATOM 1725 C C . PHE A 1 219 ? -21.979 -10.243 14.020 1.00 57.78 219 PHE A C 1
ATOM 1727 O O . PHE A 1 219 ? -22.762 -11.193 13.801 1.00 57.78 219 PHE A O 1
#

pLDDT: mean 82.44, std 7.41, range [57.72, 95.12]